Protein AF-A0AAU7ZP24-F1 (afdb_monomer_lite)

Radius of gyration: 26.78 Å; chains: 1; bo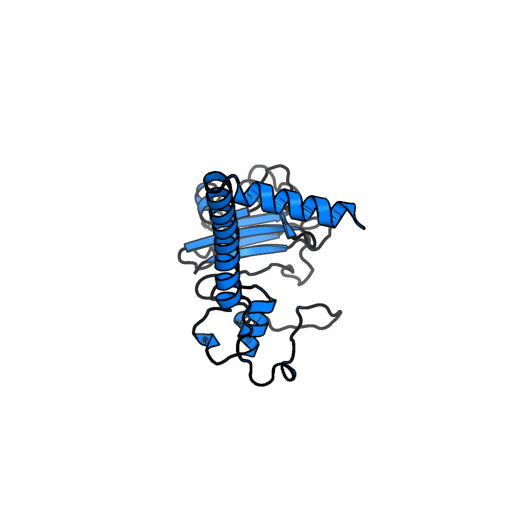unding box: 66×47×82 Å

Structure (mmCIF, N/CA/C/O backbone):
data_AF-A0AAU7ZP24-F1
#
_entry.id   AF-A0AAU7ZP24-F1
#
loop_
_atom_site.group_PDB
_atom_site.id
_atom_site.type_symbol
_atom_site.label_atom_id
_atom_site.label_alt_id
_atom_site.label_comp_id
_atom_site.label_asym_id
_atom_site.label_entity_id
_atom_site.label_seq_id
_atom_site.pdbx_PDB_ins_code
_atom_site.Cartn_x
_atom_site.Cartn_y
_atom_site.Cartn_z
_atom_site.occupancy
_atom_site.B_iso_or_equiv
_atom_site.auth_seq_id
_atom_site.auth_comp_id
_atom_site.auth_asym_id
_atom_site.auth_atom_id
_atom_site.pdbx_PDB_model_num
ATOM 1 N N . MET A 1 1 ? -14.557 17.775 53.726 1.00 56.38 1 MET A N 1
ATOM 2 C CA . MET A 1 1 ? -14.989 16.392 53.394 1.00 56.38 1 MET A CA 1
ATOM 3 C C . MET A 1 1 ? -16.500 16.164 53.561 1.00 56.38 1 MET A C 1
ATOM 5 O O . MET A 1 1 ? -16.997 15.154 53.087 1.00 56.38 1 MET A O 1
ATOM 9 N N . SER A 1 2 ? -17.253 17.083 54.180 1.00 67.62 2 SER A N 1
ATOM 10 C CA . SER A 1 2 ? -18.708 16.974 54.391 1.00 67.62 2 SER A CA 1
ATOM 11 C C . SER A 1 2 ? -19.571 17.352 53.176 1.00 67.62 2 SER A C 1
ATOM 13 O O . SER A 1 2 ? -20.678 16.832 53.057 1.00 67.62 2 SER A O 1
ATOM 15 N N . SER A 1 3 ? -19.072 18.201 52.268 1.00 82.62 3 SER A N 1
ATOM 16 C CA . SER A 1 3 ? -19.796 18.618 51.054 1.00 82.62 3 SER A CA 1
ATOM 17 C C . SER A 1 3 ? -19.997 17.464 50.073 1.00 82.62 3 SER A C 1
ATOM 19 O O . SER A 1 3 ? -21.124 17.167 49.708 1.00 82.62 3 SER A O 1
ATOM 21 N N . LEU A 1 4 ? -18.940 16.705 49.769 1.00 87.75 4 LEU A N 1
ATOM 22 C CA . LEU A 1 4 ? -18.999 15.589 48.818 1.00 87.75 4 LEU A CA 1
ATOM 23 C C . LEU A 1 4 ? -20.042 14.524 49.205 1.00 87.75 4 LEU A C 1
ATOM 25 O O . LEU A 1 4 ? -20.787 14.028 48.365 1.00 87.75 4 LEU A O 1
ATOM 29 N N . ILE A 1 5 ? -20.130 14.189 50.496 1.00 91.69 5 ILE A N 1
ATOM 30 C CA . ILE A 1 5 ? -21.112 13.219 51.009 1.00 91.69 5 ILE A CA 1
ATOM 31 C C . ILE A 1 5 ? -22.538 13.787 50.932 1.00 91.69 5 ILE A C 1
ATOM 33 O O . ILE A 1 5 ? -23.498 13.049 50.693 1.00 91.69 5 ILE A O 1
ATOM 37 N N . GLN A 1 6 ? -22.700 15.097 51.138 1.00 87.62 6 GLN A N 1
ATOM 38 C CA . GLN A 1 6 ? -23.986 15.768 50.967 1.00 87.62 6 GLN A CA 1
ATOM 39 C C . GLN A 1 6 ? -24.414 15.779 49.498 1.00 87.62 6 GLN A C 1
ATOM 41 O O . GLN A 1 6 ? -25.560 15.416 49.232 1.00 87.62 6 GLN A O 1
ATOM 46 N N . ASP A 1 7 ? -23.495 16.079 48.581 1.00 90.81 7 ASP A N 1
ATOM 47 C CA . ASP A 1 7 ? -23.732 16.126 47.137 1.00 90.81 7 ASP A CA 1
ATOM 48 C C . ASP A 1 7 ? -24.120 14.747 46.588 1.00 90.81 7 ASP A C 1
ATOM 50 O O . ASP A 1 7 ? -25.152 14.614 45.930 1.00 90.81 7 ASP A O 1
ATOM 54 N N . ILE A 1 8 ? -23.383 13.689 46.953 1.00 91.75 8 ILE A N 1
ATOM 55 C CA . ILE A 1 8 ? -23.698 12.300 46.566 1.00 91.75 8 ILE A CA 1
ATOM 56 C C . ILE A 1 8 ? -25.096 11.900 47.052 1.00 91.75 8 ILE A C 1
ATOM 58 O O . ILE A 1 8 ? -25.905 11.355 46.301 1.00 91.75 8 ILE A O 1
ATOM 62 N N . ARG A 1 9 ? -25.422 12.199 48.312 1.00 89.69 9 ARG A N 1
ATOM 63 C CA . ARG A 1 9 ? -26.738 11.885 48.884 1.00 89.69 9 ARG A CA 1
ATOM 64 C C . ARG A 1 9 ? -27.861 12.684 48.219 1.00 89.69 9 ARG A C 1
ATOM 66 O O . ARG A 1 9 ? -28.974 12.168 48.090 1.00 89.69 9 ARG A O 1
ATOM 73 N N . HIS A 1 10 ? -27.597 13.927 47.818 1.00 86.81 10 HIS A N 1
ATOM 74 C CA . HIS A 1 10 ? -28.559 14.744 47.082 1.00 86.81 10 HIS A CA 1
ATOM 75 C C . HIS A 1 10 ? -28.803 14.192 45.677 1.00 86.81 10 HIS A C 1
ATOM 77 O O . HIS A 1 10 ? -29.962 14.015 45.300 1.00 86.81 10 HIS A O 1
ATOM 83 N N . ALA A 1 11 ? -27.741 13.823 44.961 1.00 86.94 11 ALA A N 1
ATOM 84 C CA . ALA A 1 11 ? -27.824 13.206 43.642 1.00 86.94 11 ALA A CA 1
ATOM 85 C C . ALA A 1 11 ? -28.622 11.893 43.677 1.00 86.94 11 ALA A C 1
ATOM 87 O O . ALA A 1 11 ? -29.550 11.715 42.892 1.00 86.94 11 ALA A O 1
ATOM 88 N N . ILE A 1 12 ? -28.358 11.012 44.651 1.00 89.00 12 ILE A N 1
ATOM 89 C CA . ILE A 1 12 ? -29.112 9.756 44.817 1.00 89.00 12 ILE A CA 1
ATOM 90 C C . ILE A 1 12 ? -30.603 10.033 45.052 1.00 89.00 12 ILE A C 1
ATOM 92 O O . ILE A 1 12 ? -31.458 9.394 44.441 1.00 89.00 12 ILE A O 1
ATOM 96 N N . ARG A 1 13 ? -30.947 11.012 45.900 1.00 90.06 13 ARG A N 1
ATOM 97 C CA . ARG A 1 13 ? -32.355 11.386 46.118 1.00 90.06 13 ARG A CA 1
ATOM 9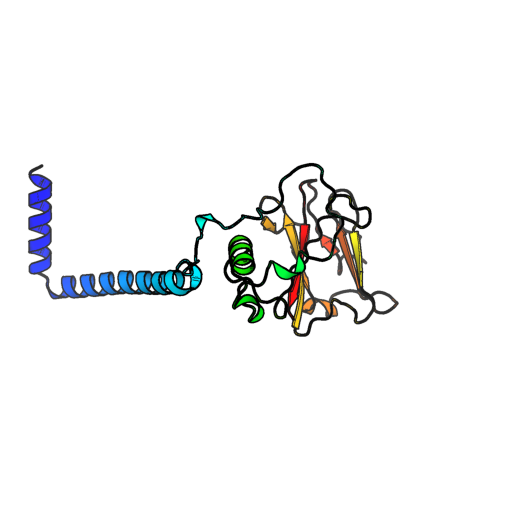8 C C . ARG A 1 13 ? -33.015 11.954 44.869 1.00 90.06 13 ARG A C 1
ATOM 100 O O . ARG A 1 13 ? -34.196 11.698 44.662 1.00 90.06 13 ARG A O 1
ATOM 107 N N . GLN A 1 14 ? -32.292 12.733 44.071 1.00 87.19 14 GLN A N 1
ATOM 108 C CA . GLN A 1 14 ? -32.813 13.257 42.811 1.00 87.19 14 GLN A CA 1
ATOM 109 C C . GLN A 1 14 ? -33.076 12.127 41.813 1.00 87.19 14 GLN A C 1
ATOM 111 O O . GLN A 1 14 ? -34.168 12.077 41.255 1.00 87.19 14 GLN A O 1
ATOM 116 N N . LEU A 1 15 ? -32.156 11.167 41.682 1.00 87.88 15 LEU A N 1
ATOM 117 C CA . LEU A 1 15 ? -32.318 9.998 40.810 1.00 87.88 15 LEU A CA 1
ATOM 118 C C . LEU A 1 15 ? -33.520 9.124 41.203 1.00 87.88 15 LEU A C 1
ATOM 120 O O . LEU A 1 15 ? -34.234 8.633 40.329 1.00 87.88 15 LEU A O 1
ATOM 124 N N . LEU A 1 16 ? -33.778 8.963 42.506 1.00 88.38 16 LEU A N 1
ATOM 125 C CA . LEU A 1 16 ? -34.937 8.219 43.017 1.00 88.38 16 LEU A CA 1
ATOM 126 C C . LEU A 1 16 ? -36.272 8.962 42.829 1.00 88.38 16 LEU A C 1
ATOM 128 O O . LEU A 1 16 ? -37.321 8.323 42.795 1.00 88.38 16 LEU A O 1
ATOM 132 N N . LYS A 1 17 ? -36.258 10.297 42.711 1.00 90.75 17 LYS A N 1
ATOM 133 C CA . LYS A 1 17 ? -37.469 11.109 42.497 1.00 90.75 17 LYS A CA 1
ATOM 134 C C . LYS A 1 17 ? -37.925 11.156 41.037 1.00 90.75 17 LYS A C 1
ATOM 136 O O . LYS A 1 17 ? -39.100 11.415 40.796 1.00 90.75 17 LYS A O 1
ATOM 141 N N . SER A 1 18 ? -37.033 10.915 40.077 1.00 90.38 18 SER A N 1
ATOM 142 C CA . SER A 1 18 ? -37.325 10.945 38.636 1.00 90.38 18 SER A CA 1
ATOM 143 C C . SER A 1 18 ? -37.086 9.578 37.966 1.00 90.38 18 SER A C 1
ATOM 145 O O . SER A 1 18 ? -36.229 9.452 37.088 1.00 90.38 18 SER A O 1
ATOM 147 N N . PRO A 1 19 ? -37.856 8.530 38.326 1.00 86.62 19 PRO A N 1
ATOM 148 C CA . PRO A 1 19 ? -37.572 7.151 37.921 1.00 86.62 19 PRO A CA 1
ATOM 149 C C . PRO A 1 19 ? -37.543 6.944 36.400 1.00 86.62 19 PRO A C 1
ATOM 151 O O . PRO A 1 19 ? -36.697 6.202 35.914 1.00 86.62 19 PRO A O 1
ATOM 154 N N . GLY A 1 20 ? -38.397 7.633 35.632 1.00 91.00 20 GLY A N 1
ATOM 155 C CA . GLY A 1 20 ? -38.415 7.512 34.167 1.00 91.00 20 GLY A CA 1
ATOM 156 C C . GLY A 1 20 ? -37.109 7.970 33.509 1.00 91.00 20 GLY A C 1
ATOM 157 O O . GLY A 1 20 ? -36.515 7.227 32.731 1.00 91.00 20 GLY A O 1
ATOM 158 N N . PHE A 1 21 ? -36.621 9.158 33.881 1.00 89.75 21 PHE A N 1
ATOM 159 C CA . PHE A 1 21 ? -35.352 9.692 33.377 1.00 89.75 21 PHE A CA 1
ATOM 160 C C . PHE A 1 21 ? -34.174 8.805 33.796 1.00 89.75 21 PHE A C 1
ATOM 162 O O . PHE A 1 21 ? -33.358 8.410 32.961 1.00 89.75 21 PHE A O 1
ATOM 169 N N . THR A 1 22 ? -34.128 8.417 35.072 1.00 91.94 22 THR A N 1
ATOM 170 C CA . THR A 1 22 ? -33.063 7.573 35.623 1.00 91.94 22 THR A CA 1
ATOM 171 C C . THR A 1 22 ? -32.984 6.216 34.922 1.00 91.94 22 THR A C 1
ATOM 173 O O . THR A 1 22 ? -31.893 5.795 34.548 1.00 91.94 22 THR A O 1
ATOM 176 N N . ILE A 1 23 ? -34.117 5.551 34.667 1.00 94.31 23 ILE A N 1
ATOM 177 C CA . ILE A 1 23 ? -34.141 4.259 33.961 1.00 94.31 23 ILE A CA 1
ATOM 178 C C . ILE A 1 23 ? -33.598 4.408 32.538 1.00 94.31 23 ILE A C 1
ATOM 180 O O . ILE A 1 23 ? -32.732 3.633 32.133 1.00 94.31 23 ILE A O 1
ATOM 184 N N . THR A 1 24 ? -34.046 5.420 31.789 1.00 95.06 24 THR A N 1
ATOM 185 C CA . THR A 1 24 ? -33.554 5.643 30.419 1.00 95.06 24 THR A CA 1
ATOM 186 C C . THR A 1 24 ? -32.057 5.947 30.375 1.00 95.06 24 THR A C 1
ATOM 188 O O . THR A 1 24 ? -31.351 5.418 29.514 1.00 95.06 24 THR A O 1
ATOM 191 N N . ALA A 1 25 ? -31.551 6.731 31.330 1.00 93.50 25 ALA A N 1
ATOM 192 C CA . ALA A 1 25 ? -30.131 7.043 31.442 1.00 93.50 25 ALA A CA 1
ATOM 193 C C . ALA A 1 25 ? -29.300 5.793 31.774 1.00 93.50 25 ALA A C 1
ATOM 195 O O . ALA A 1 25 ? -28.281 5.548 31.128 1.00 93.50 25 ALA A O 1
ATOM 196 N N . ILE A 1 26 ? -29.758 4.966 32.723 1.00 95.00 26 ILE A N 1
ATOM 197 C CA . ILE A 1 26 ? -29.089 3.712 33.101 1.00 95.00 26 ILE A CA 1
ATOM 198 C C . ILE A 1 26 ? -29.058 2.735 31.927 1.00 95.00 26 ILE A C 1
ATOM 200 O O . ILE A 1 26 ? -28.002 2.179 31.642 1.00 95.00 26 ILE A O 1
ATOM 204 N N . LEU A 1 27 ? -30.178 2.538 31.224 1.00 96.06 27 LEU A N 1
ATOM 205 C CA . LEU A 1 27 ? -30.242 1.622 30.080 1.00 96.06 27 LEU A CA 1
ATOM 206 C C . LEU A 1 27 ? -29.340 2.079 28.933 1.00 96.06 27 LEU A C 1
ATOM 208 O O . LEU A 1 27 ? -28.624 1.264 28.356 1.00 96.06 27 LEU A O 1
ATOM 212 N N . SER A 1 28 ? -29.328 3.380 28.639 1.00 96.19 28 SER A N 1
ATOM 213 C CA . SER A 1 28 ? -28.461 3.948 27.601 1.00 96.19 28 SER A CA 1
ATOM 214 C C . SER A 1 28 ? -26.982 3.764 27.950 1.00 96.19 28 SER A C 1
ATOM 216 O O . SER A 1 28 ? -26.196 3.312 27.116 1.00 96.19 28 SER A O 1
ATOM 218 N N . LEU A 1 29 ? -26.608 4.045 29.204 1.00 95.62 29 LEU A N 1
ATOM 219 C CA . LEU A 1 29 ? -25.244 3.859 29.695 1.00 95.62 29 LEU A CA 1
ATOM 220 C C . LEU A 1 29 ? -24.836 2.379 29.683 1.00 95.62 29 LEU A C 1
ATOM 222 O O . LEU A 1 29 ? -23.758 2.041 29.198 1.00 95.62 29 LEU A O 1
ATOM 226 N N . ALA A 1 30 ? -25.707 1.491 30.165 1.00 96.62 30 ALA A N 1
ATOM 227 C CA . ALA A 1 30 ? -25.468 0.052 30.187 1.00 96.62 30 ALA A CA 1
ATOM 228 C C . ALA A 1 30 ? -25.292 -0.513 28.772 1.00 96.62 30 ALA A C 1
ATOM 230 O O . ALA A 1 30 ? -24.375 -1.297 28.543 1.00 96.62 30 ALA A O 1
ATOM 231 N N . CYS A 1 31 ? -26.112 -0.078 27.811 1.00 96.44 31 CYS A N 1
ATOM 232 C CA . CYS A 1 31 ? -25.993 -0.493 26.415 1.00 96.44 31 CYS A CA 1
ATOM 233 C C . CYS A 1 31 ? -24.667 -0.031 25.791 1.00 96.44 31 CYS A C 1
ATOM 235 O O . CYS A 1 31 ? -24.011 -0.814 25.105 1.00 96.44 31 CYS A O 1
ATOM 237 N N . GLY A 1 32 ? -24.237 1.208 26.058 1.00 95.81 32 GLY A N 1
ATOM 238 C CA . GLY A 1 32 ? -22.952 1.725 25.575 1.00 95.81 32 GLY A CA 1
ATOM 239 C C . GLY A 1 32 ? -21.751 0.954 26.132 1.00 95.81 32 GLY A C 1
ATOM 240 O O . GLY A 1 32 ? -20.836 0.590 25.385 1.00 95.81 32 GLY A O 1
ATOM 241 N N . ILE A 1 33 ? -21.782 0.638 27.431 1.00 96.56 33 ILE A N 1
ATOM 242 C CA . ILE A 1 33 ? -20.751 -0.182 28.079 1.00 96.56 33 ILE A CA 1
ATOM 243 C C . ILE A 1 33 ? -20.766 -1.599 27.493 1.00 96.56 33 ILE A C 1
ATOM 245 O O . ILE A 1 33 ? -19.724 -2.084 27.062 1.00 96.56 33 ILE A O 1
ATOM 249 N N . ALA A 1 34 ? -21.937 -2.236 27.397 1.00 94.88 34 ALA A N 1
ATOM 250 C CA . ALA A 1 34 ? -22.077 -3.596 26.882 1.00 94.88 34 ALA A CA 1
ATOM 251 C C . ALA A 1 34 ? -21.603 -3.733 25.427 1.00 94.88 34 ALA A C 1
ATOM 253 O O . ALA A 1 34 ? -20.912 -4.699 25.109 1.00 94.88 34 ALA A O 1
ATOM 254 N N . ALA A 1 35 ? -21.912 -2.768 24.555 1.00 93.44 35 ALA A N 1
ATOM 255 C CA . ALA A 1 35 ? -21.469 -2.799 23.162 1.00 93.44 35 ALA A CA 1
ATOM 256 C C . ALA A 1 35 ? -19.938 -2.709 23.055 1.00 93.44 35 ALA A C 1
ATOM 258 O O . ALA A 1 35 ? -19.312 -3.499 22.348 1.00 93.44 35 ALA A O 1
ATOM 259 N N . THR A 1 36 ? -19.329 -1.795 23.815 1.00 88.50 36 THR A N 1
ATOM 260 C CA . THR A 1 36 ? -17.869 -1.630 23.840 1.00 88.50 36 THR A CA 1
ATOM 261 C C . THR A 1 36 ? -17.186 -2.869 24.423 1.00 88.50 36 THR A C 1
ATOM 263 O O . THR A 1 36 ? -16.219 -3.372 23.850 1.00 88.50 36 THR A O 1
ATOM 266 N N . SER A 1 37 ? -17.715 -3.410 25.525 1.00 92.12 37 SER A N 1
ATOM 267 C CA . SER A 1 37 ? -17.212 -4.639 26.141 1.00 92.12 37 SER A CA 1
ATOM 268 C C . SER A 1 37 ? -17.336 -5.848 25.215 1.00 92.12 37 SER A C 1
ATOM 270 O O . SER A 1 37 ? -16.397 -6.630 25.149 1.00 92.12 37 SER A O 1
ATOM 272 N N . ALA A 1 38 ? -18.430 -5.992 24.461 1.00 90.31 38 ALA A N 1
ATOM 273 C CA . ALA A 1 38 ? -18.624 -7.113 23.541 1.00 90.31 38 ALA A CA 1
ATOM 274 C C . ALA A 1 38 ? -17.595 -7.114 22.402 1.00 90.31 38 ALA A C 1
ATOM 276 O O . ALA A 1 38 ? -16.977 -8.146 22.137 1.00 90.31 38 ALA A O 1
ATOM 277 N N . VAL A 1 39 ? -17.353 -5.957 21.774 1.00 84.31 39 VAL A N 1
ATOM 278 C CA . VAL A 1 39 ? -16.320 -5.817 20.733 1.00 84.31 39 VAL A CA 1
ATOM 279 C C . VAL A 1 39 ? -14.949 -6.184 21.299 1.00 84.31 39 VAL A C 1
ATOM 281 O O . VAL A 1 39 ? -14.244 -7.012 20.721 1.00 84.31 39 VAL A O 1
ATOM 284 N N . PHE A 1 40 ? -14.594 -5.642 22.468 1.00 78.38 40 PHE A N 1
ATOM 285 C CA . PHE A 1 40 ? -13.328 -5.970 23.120 1.00 78.38 40 PHE A CA 1
ATOM 286 C C . PHE A 1 40 ? -13.237 -7.431 23.564 1.00 78.38 40 PHE A C 1
ATOM 288 O O . PHE A 1 40 ? -12.151 -7.991 23.494 1.00 78.38 40 PHE A O 1
ATOM 295 N N . SER A 1 41 ? -14.328 -8.082 23.974 1.00 81.19 41 SER A N 1
ATOM 296 C CA . SER A 1 41 ? -14.330 -9.510 24.316 1.00 81.19 41 SER A CA 1
ATOM 297 C C . SER A 1 41 ? -14.089 -10.399 23.100 1.00 81.19 41 SER A C 1
ATOM 299 O O . SER A 1 41 ? -13.371 -11.388 23.218 1.00 81.19 41 SER A O 1
ATOM 301 N N . VAL A 1 42 ? -14.631 -10.048 21.930 1.00 78.06 42 VAL A N 1
ATOM 302 C CA . VAL A 1 42 ? -14.364 -10.775 20.678 1.00 78.06 42 VAL A CA 1
ATOM 303 C C . VAL A 1 42 ? -12.914 -10.587 20.254 1.00 78.06 42 VAL A C 1
ATOM 305 O O . VAL A 1 42 ? -12.222 -11.571 20.001 1.00 78.06 42 VAL A O 1
ATOM 308 N N . VAL A 1 43 ? -12.423 -9.345 20.244 1.00 73.56 43 VAL A N 1
ATOM 309 C CA . VAL A 1 43 ? -11.009 -9.060 19.963 1.00 73.56 43 VAL A CA 1
ATOM 310 C C . VAL A 1 43 ? -10.125 -9.792 20.967 1.00 73.56 43 VAL A C 1
ATOM 312 O O . VAL A 1 43 ? -9.174 -10.460 20.582 1.00 73.56 43 VAL A O 1
ATOM 315 N N . TRP A 1 44 ? -10.464 -9.759 22.252 1.00 66.31 44 TRP A N 1
ATOM 316 C CA . TRP A 1 44 ? -9.702 -10.465 23.267 1.00 66.31 44 TRP A CA 1
ATOM 317 C C . TRP A 1 44 ? -9.703 -11.976 23.028 1.00 66.31 44 TRP A C 1
ATOM 319 O O . TRP A 1 44 ? -8.640 -12.575 22.995 1.00 66.31 44 TRP A O 1
ATOM 329 N N . GLY A 1 45 ? -10.858 -12.596 22.787 1.00 66.00 45 GLY A N 1
ATOM 330 C CA . GLY A 1 45 ? -10.970 -14.043 22.580 1.00 66.00 45 GLY A CA 1
ATOM 331 C C . GLY A 1 45 ? -10.313 -14.554 21.295 1.00 66.00 45 GLY A C 1
ATOM 332 O O . GLY A 1 45 ? -9.751 -15.647 21.296 1.00 66.00 45 GLY A O 1
ATOM 333 N N . VAL A 1 46 ? -10.367 -13.775 20.212 1.00 64.19 46 VAL A N 1
ATOM 334 C CA . VAL A 1 46 ? -9.853 -14.168 18.889 1.00 64.19 46 VAL A CA 1
ATOM 335 C C . VAL A 1 46 ? -8.387 -13.776 18.705 1.00 64.19 46 VAL A C 1
ATOM 337 O O . VAL A 1 46 ? -7.617 -14.543 18.129 1.00 64.19 46 VAL A O 1
ATOM 340 N N . VAL A 1 47 ? -8.003 -12.590 19.179 1.00 58.62 47 VAL A N 1
ATOM 341 C CA . VAL A 1 47 ? -6.699 -11.972 18.899 1.00 58.62 47 VAL A CA 1
ATOM 342 C C . VAL A 1 47 ? -5.746 -12.054 20.089 1.00 58.62 47 VAL A C 1
ATOM 344 O O . VAL A 1 47 ? -4.585 -12.406 19.899 1.00 58.62 47 VAL A O 1
ATOM 347 N N . MET A 1 48 ? -6.202 -11.705 21.297 1.00 57.22 48 MET A N 1
ATOM 348 C CA . MET A 1 48 ? -5.301 -11.479 22.441 1.00 57.22 48 MET A CA 1
ATOM 349 C C . MET A 1 48 ? -5.202 -12.641 23.420 1.00 57.22 48 MET A C 1
ATOM 351 O O . MET A 1 48 ? -4.232 -12.683 24.170 1.00 57.22 48 MET A O 1
ATOM 355 N N . ASN A 1 49 ? -6.175 -13.554 23.456 1.00 54.50 49 ASN A N 1
ATOM 356 C CA . ASN A 1 49 ? -6.168 -14.678 24.376 1.00 54.50 49 ASN A CA 1
ATOM 357 C C . ASN A 1 49 ? -4.929 -15.514 24.051 1.00 54.50 49 ASN A C 1
ATOM 359 O O . ASN A 1 49 ? -4.884 -16.126 22.975 1.00 54.50 49 ASN A O 1
ATOM 363 N N . PRO A 1 50 ? -3.897 -15.498 24.915 1.00 50.56 50 PRO A N 1
ATOM 364 C CA . PRO A 1 50 ? -2.667 -16.193 24.616 1.00 50.56 50 PRO A CA 1
ATOM 365 C C . PRO A 1 50 ? -3.035 -17.665 24.498 1.00 50.56 50 PRO A C 1
ATOM 367 O O . PRO A 1 50 ? -3.546 -18.268 25.443 1.00 50.56 50 PRO A O 1
ATOM 370 N N . TYR A 1 51 ? -2.842 -18.222 23.301 1.00 48.91 51 TYR 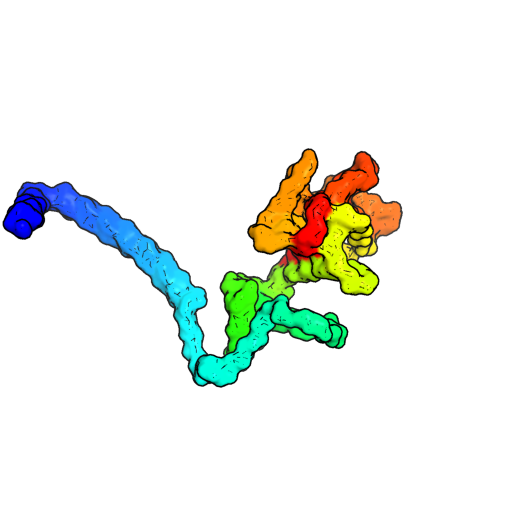A N 1
ATOM 371 C CA . TYR A 1 51 ? -3.031 -19.649 23.078 1.00 48.91 51 TYR A CA 1
ATOM 372 C C . TYR A 1 51 ? -2.300 -20.409 24.195 1.00 48.91 51 TYR A C 1
ATOM 374 O O . TYR A 1 51 ? -1.224 -19.967 24.602 1.00 48.91 51 TYR A O 1
ATOM 382 N N . PRO A 1 52 ? -2.859 -21.515 24.718 1.00 51.06 52 PRO A N 1
ATOM 383 C CA . PRO A 1 52 ? -2.253 -22.272 25.805 1.00 51.06 52 PRO A CA 1
ATOM 384 C C . PRO A 1 52 ? -0.952 -22.905 25.309 1.00 51.06 52 PRO A C 1
ATOM 386 O O . PRO A 1 52 ? -0.913 -24.032 24.818 1.00 51.06 52 PRO A O 1
ATOM 389 N N . TYR A 1 53 ? 0.123 -22.133 25.377 1.00 51.91 53 TYR A N 1
ATOM 390 C CA . TYR A 1 53 ? 1.447 -22.571 25.014 1.00 51.91 53 TYR A CA 1
ATOM 391 C C . TYR A 1 53 ? 1.979 -23.450 26.141 1.00 51.91 53 TYR A C 1
ATOM 393 O O . TYR A 1 53 ? 2.088 -23.012 27.286 1.00 51.91 53 TYR A O 1
ATOM 401 N N . ALA A 1 54 ? 2.342 -24.690 25.829 1.00 45.62 54 ALA A N 1
ATOM 402 C CA . ALA A 1 54 ? 3.129 -25.496 26.748 1.00 45.62 54 ALA A CA 1
ATOM 403 C C . ALA A 1 54 ? 4.544 -24.886 26.828 1.00 45.62 54 ALA A C 1
ATOM 405 O O . ALA A 1 54 ? 5.284 -24.942 25.850 1.00 45.62 54 ALA A O 1
ATOM 406 N N . ALA A 1 55 ? 4.896 -24.288 27.972 1.00 48.59 55 ALA A N 1
ATOM 407 C CA . ALA A 1 55 ? 6.201 -23.670 28.268 1.00 48.59 55 ALA A CA 1
ATOM 408 C C . ALA A 1 55 ? 6.574 -22.413 27.430 1.00 48.59 55 ALA A C 1
ATOM 410 O O . ALA A 1 55 ? 7.523 -22.449 26.637 1.00 48.59 55 ALA A O 1
ATOM 411 N N . PRO A 1 56 ? 5.868 -21.272 27.600 1.00 46.75 56 PRO A N 1
ATOM 412 C CA . PRO A 1 56 ? 6.198 -20.004 26.928 1.00 46.75 56 PRO A CA 1
ATOM 413 C C . PRO A 1 56 ? 7.592 -19.462 27.291 1.00 46.75 56 PRO A C 1
ATOM 415 O O . PRO A 1 56 ? 8.225 -18.785 26.486 1.00 46.75 56 PRO A O 1
ATOM 418 N N . ASP A 1 57 ? 8.102 -19.817 28.468 1.00 51.31 57 ASP A N 1
ATOM 419 C CA . ASP A 1 57 ? 9.434 -19.502 28.992 1.00 51.31 57 ASP A CA 1
ATOM 420 C C . ASP A 1 57 ? 10.586 -20.157 28.208 1.00 51.31 57 ASP A C 1
ATOM 422 O O . ASP A 1 57 ? 11.731 -19.723 28.313 1.00 51.31 57 ASP A O 1
ATOM 426 N N . ARG A 1 58 ? 10.296 -21.176 27.389 1.00 44.16 58 ARG A N 1
ATOM 427 C CA . ARG A 1 58 ? 11.288 -21.891 26.568 1.00 44.16 58 ARG A CA 1
ATOM 428 C C . ARG A 1 58 ? 11.264 -21.489 25.092 1.00 44.16 58 ARG A C 1
ATOM 430 O O . ARG A 1 58 ? 11.984 -22.079 24.286 1.00 44.16 58 ARG A O 1
ATOM 437 N N . MET A 1 59 ? 10.441 -20.509 24.713 1.00 43.75 59 MET A N 1
ATOM 438 C CA . MET A 1 59 ? 10.345 -20.050 23.327 1.00 43.75 59 MET A CA 1
ATOM 439 C C . MET A 1 59 ? 11.495 -19.112 22.968 1.00 43.75 59 MET A C 1
ATOM 441 O O . MET A 1 59 ? 11.618 -18.008 23.494 1.00 43.75 59 MET A O 1
ATOM 445 N N . VAL A 1 60 ? 12.317 -19.539 22.010 1.00 39.59 60 VAL A N 1
ATOM 446 C CA . VAL A 1 60 ? 13.365 -18.702 21.425 1.00 39.59 60 VAL A CA 1
ATOM 447 C C . VAL A 1 60 ? 12.717 -17.682 20.488 1.00 39.59 60 VAL A C 1
ATOM 449 O O . VAL A 1 60 ? 12.169 -18.038 19.445 1.00 39.59 60 VAL A O 1
ATOM 452 N N . HIS A 1 61 ? 12.784 -16.405 20.865 1.00 37.69 61 HIS A N 1
ATOM 453 C CA . HIS A 1 61 ? 12.404 -15.290 20.003 1.00 37.69 61 HIS A CA 1
ATOM 454 C C . HIS A 1 61 ? 13.432 -15.127 18.876 1.00 37.69 61 HIS A C 1
ATOM 456 O O . HIS A 1 61 ? 14.560 -14.695 19.113 1.00 37.69 61 HIS A O 1
ATOM 462 N N . PHE A 1 62 ? 13.031 -15.396 17.634 1.00 37.84 62 PHE A N 1
ATOM 463 C CA . PHE A 1 62 ? 13.716 -14.832 16.472 1.00 37.84 62 PHE A CA 1
ATOM 464 C C . PHE A 1 62 ? 13.212 -13.400 16.287 1.00 37.84 62 PHE A C 1
ATOM 466 O O . PHE A 1 62 ? 12.205 -13.160 15.626 1.00 37.84 62 PHE A O 1
ATOM 473 N N . GLY A 1 63 ? 13.876 -12.449 16.944 1.00 34.19 63 GLY A N 1
ATOM 474 C CA . GLY A 1 63 ? 13.572 -11.031 16.777 1.00 34.19 63 GLY A CA 1
ATOM 475 C C . GLY A 1 63 ? 13.801 -10.575 15.328 1.00 34.19 63 GLY A C 1
ATOM 476 O O . GLY A 1 63 ? 14.724 -11.066 14.667 1.00 34.19 63 GLY A O 1
ATOM 477 N N . PRO A 1 64 ? 12.998 -9.630 14.811 1.00 38.84 64 PRO A N 1
ATOM 478 C CA . PRO A 1 64 ? 13.229 -9.061 13.497 1.00 38.84 64 PRO A CA 1
ATOM 479 C C . PRO A 1 64 ? 14.517 -8.228 13.518 1.00 38.84 64 PRO A C 1
ATOM 481 O O . PRO A 1 64 ? 14.624 -7.204 14.185 1.00 38.84 64 PRO A O 1
ATOM 484 N N . TRP A 1 65 ? 15.506 -8.727 12.784 1.00 44.62 65 TRP A N 1
ATOM 485 C CA . TRP A 1 65 ? 16.538 -7.998 12.051 1.00 44.62 65 TRP A CA 1
ATOM 486 C C . TRP A 1 65 ? 16.875 -6.579 12.512 1.00 44.62 65 TRP A C 1
ATOM 488 O O . TRP A 1 65 ? 16.579 -5.592 11.842 1.00 44.62 65 TRP A O 1
ATOM 498 N N . ARG A 1 66 ? 17.667 -6.503 13.577 1.00 43.66 66 ARG A N 1
ATOM 499 C CA . ARG A 1 66 ? 18.727 -5.504 13.704 1.00 43.66 66 ARG A CA 1
ATOM 500 C C . ARG A 1 66 ? 19.932 -6.160 14.357 1.00 43.66 66 ARG A C 1
ATOM 502 O O . ARG A 1 66 ? 19.973 -6.237 15.570 1.00 43.66 66 ARG A O 1
ATOM 509 N N . HIS A 1 67 ? 20.907 -6.591 13.558 1.00 33.81 67 HIS A N 1
ATO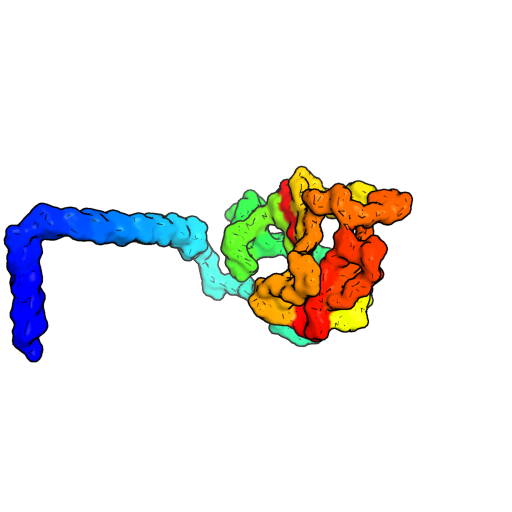M 510 C CA . HIS A 1 67 ? 22.315 -6.535 13.947 1.00 33.81 67 HIS A CA 1
ATOM 511 C C . HIS A 1 67 ? 23.217 -6.450 12.711 1.00 33.81 67 HIS A C 1
ATOM 513 O O . HIS A 1 67 ? 23.048 -7.138 11.708 1.00 33.81 67 HIS A O 1
ATOM 519 N N . HIS A 1 68 ? 24.146 -5.511 12.825 1.00 34.78 68 HIS A N 1
ATOM 520 C CA . HIS A 1 68 ? 25.234 -5.157 11.933 1.00 34.78 68 HIS A CA 1
ATOM 521 C C . HIS A 1 68 ? 26.011 -6.398 11.443 1.00 34.78 68 HIS A C 1
ATOM 523 O O . HIS A 1 68 ? 26.418 -7.232 12.246 1.00 34.78 68 HIS A O 1
ATOM 529 N N . GLY A 1 69 ? 26.260 -6.489 10.133 1.00 37.38 69 GLY A N 1
ATOM 530 C CA . GLY A 1 69 ? 27.445 -7.182 9.620 1.00 37.38 69 GLY A CA 1
ATOM 531 C C . GLY A 1 69 ? 27.456 -8.714 9.559 1.00 37.38 69 GLY A C 1
ATOM 532 O O . GLY A 1 69 ? 28.544 -9.273 9.657 1.00 37.38 69 GLY A O 1
ATOM 533 N N . GLN A 1 70 ? 26.336 -9.413 9.325 1.00 32.69 70 GLN A N 1
ATOM 534 C CA . GLN A 1 70 ? 26.411 -10.820 8.893 1.00 32.69 70 GLN A CA 1
ATOM 535 C C . GLN A 1 70 ? 25.554 -11.142 7.665 1.00 32.69 70 GLN A C 1
ATOM 537 O O . GLN A 1 70 ? 24.345 -10.929 7.600 1.00 32.69 70 GLN A O 1
ATOM 542 N N . ARG A 1 71 ? 26.265 -11.665 6.665 1.00 34.00 71 ARG A N 1
ATOM 543 C CA . ARG A 1 71 ? 25.827 -12.158 5.364 1.00 34.00 71 ARG A CA 1
ATOM 544 C C . ARG A 1 71 ? 24.853 -13.328 5.548 1.00 34.00 71 ARG A C 1
ATOM 546 O O . ARG A 1 71 ? 25.278 -14.468 5.676 1.00 34.00 71 ARG A O 1
ATOM 553 N N . LEU A 1 72 ? 23.550 -13.063 5.493 1.00 33.34 72 LEU A N 1
ATOM 554 C CA . LEU A 1 72 ? 22.535 -14.106 5.317 1.00 33.34 72 LEU A CA 1
ATOM 555 C C . LEU A 1 72 ? 22.205 -14.242 3.827 1.00 33.34 72 LEU A C 1
ATOM 557 O O . LEU A 1 72 ? 21.167 -13.829 3.324 1.00 33.34 72 LEU A O 1
ATOM 561 N N . GLN A 1 73 ? 23.162 -14.836 3.112 1.00 33.50 73 GLN A N 1
ATOM 562 C CA . GLN A 1 73 ? 22.938 -15.474 1.820 1.00 33.50 73 GLN A CA 1
ATOM 563 C C . GLN A 1 73 ? 22.108 -16.738 2.057 1.00 33.50 73 GLN A C 1
ATOM 565 O O . GLN A 1 73 ? 22.669 -17.803 2.288 1.00 33.50 73 GLN A O 1
ATOM 570 N N . ARG A 1 74 ? 20.778 -16.622 2.046 1.00 30.73 74 ARG A N 1
ATOM 571 C CA . ARG A 1 74 ? 19.849 -17.726 1.742 1.00 30.73 74 ARG A CA 1
ATOM 572 C C . ARG A 1 74 ? 18.445 -17.150 1.553 1.00 30.73 74 ARG A C 1
ATOM 574 O O . ARG A 1 74 ? 17.625 -17.145 2.463 1.00 30.73 74 ARG A O 1
ATOM 581 N N . PHE A 1 75 ? 18.175 -16.711 0.323 1.00 34.00 75 PHE A N 1
ATOM 582 C CA . PHE A 1 75 ? 16.865 -16.320 -0.228 1.00 34.00 75 PHE A CA 1
ATOM 583 C C . PHE A 1 75 ? 15.852 -17.500 -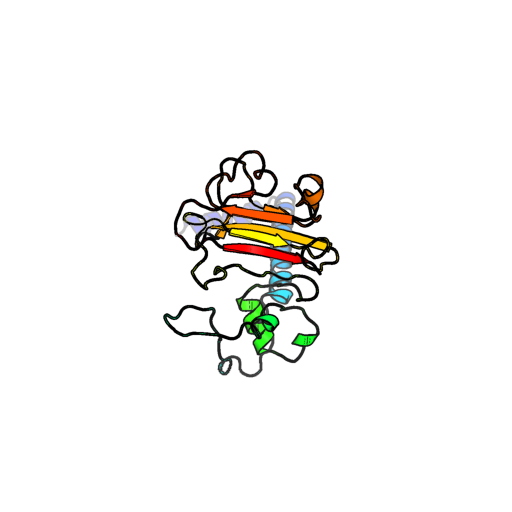0.295 1.00 34.00 75 PHE A C 1
ATOM 585 O O . PHE A 1 75 ? 15.132 -17.697 -1.273 1.00 34.00 75 PHE A O 1
ATOM 592 N N . GLY A 1 76 ? 15.805 -18.346 0.737 1.00 32.50 76 GLY A N 1
ATOM 593 C CA . GLY A 1 76 ? 15.021 -19.585 0.766 1.00 32.50 76 GLY A CA 1
ATOM 594 C C . GLY A 1 76 ? 13.885 -19.579 1.784 1.00 32.50 76 GLY A C 1
ATOM 595 O O . GLY A 1 76 ? 12.753 -19.902 1.427 1.00 32.50 76 GLY A O 1
ATOM 596 N N . ASP A 1 77 ? 14.163 -19.163 3.023 1.00 34.50 77 ASP A N 1
ATOM 597 C CA . ASP A 1 77 ? 13.388 -19.632 4.185 1.00 34.50 77 ASP A CA 1
ATOM 598 C C . ASP A 1 77 ? 12.587 -18.569 4.948 1.00 34.50 77 ASP A C 1
ATOM 600 O O . ASP A 1 77 ? 11.812 -18.913 5.838 1.00 34.50 77 ASP A O 1
ATOM 604 N N . HIS A 1 78 ? 12.631 -17.293 4.549 1.00 40.31 78 HIS A N 1
ATOM 605 C CA . HIS A 1 78 ? 11.679 -16.279 5.060 1.00 40.31 78 HIS A CA 1
ATOM 606 C C . HIS A 1 78 ? 10.246 -16.553 4.616 1.00 40.31 78 HIS A C 1
ATOM 608 O O . HIS A 1 78 ? 9.294 -15.992 5.152 1.00 40.31 78 HIS A O 1
ATOM 614 N N . ARG A 1 79 ? 10.104 -17.459 3.644 1.00 41.34 79 ARG A N 1
ATOM 615 C CA . ARG A 1 79 ? 8.839 -17.920 3.124 1.00 41.34 79 ARG A CA 1
ATOM 616 C C . ARG A 1 79 ? 7.879 -18.234 4.291 1.00 41.34 79 ARG A C 1
ATOM 618 O O . ARG A 1 79 ? 6.817 -17.631 4.386 1.00 41.34 79 ARG A O 1
ATOM 625 N N . ARG A 1 80 ? 8.229 -19.066 5.262 1.00 38.25 80 ARG A N 1
ATOM 626 C CA . ARG A 1 80 ? 7.241 -19.636 6.204 1.00 38.25 80 ARG A CA 1
ATOM 627 C C . ARG A 1 80 ? 6.700 -18.707 7.309 1.00 38.25 80 ARG A C 1
ATOM 629 O O . ARG A 1 80 ? 5.804 -19.137 8.024 1.00 38.25 80 ARG A O 1
ATOM 636 N N . ALA A 1 81 ? 7.198 -17.479 7.461 1.00 39.94 81 ALA A N 1
ATOM 637 C CA . ALA A 1 81 ? 7.024 -16.718 8.706 1.00 39.94 81 ALA A CA 1
ATOM 638 C C . ALA A 1 81 ? 5.783 -15.803 8.797 1.00 39.94 81 ALA A C 1
ATOM 640 O O . ALA A 1 81 ? 5.501 -15.310 9.883 1.00 39.94 81 ALA A O 1
ATOM 641 N N . MET A 1 82 ? 5.047 -15.561 7.705 1.00 42.22 82 MET A N 1
ATOM 642 C CA . MET A 1 82 ? 3.951 -14.570 7.705 1.00 42.22 82 MET A CA 1
ATOM 643 C C . MET A 1 82 ? 2.534 -15.141 7.848 1.00 42.22 82 MET A C 1
ATOM 645 O O . MET A 1 82 ? 1.616 -14.381 8.107 1.00 42.22 82 MET A O 1
ATOM 649 N N . ALA A 1 83 ? 2.322 -16.453 7.724 1.00 42.69 83 ALA A N 1
ATOM 650 C CA . ALA A 1 83 ? 0.967 -17.006 7.759 1.00 42.69 83 ALA A CA 1
ATOM 651 C C . ALA A 1 83 ? 0.539 -17.356 9.194 1.00 42.69 83 ALA A C 1
ATOM 653 O O . ALA A 1 83 ? 0.900 -18.416 9.709 1.00 42.69 83 ALA A O 1
ATOM 654 N N . THR A 1 84 ? -0.257 -16.496 9.834 1.00 43.19 84 THR A N 1
ATOM 655 C CA . THR A 1 84 ? -0.848 -16.787 11.161 1.00 43.19 84 THR A CA 1
ATOM 656 C C . THR A 1 84 ? -2.064 -17.719 11.090 1.00 43.19 84 THR A C 1
ATOM 658 O O . THR A 1 84 ? -2.413 -18.360 12.087 1.00 43.19 84 THR A O 1
ATOM 661 N N . THR A 1 85 ? -2.669 -17.840 9.903 1.00 40.84 85 THR A N 1
ATOM 662 C CA . THR A 1 85 ? -3.968 -18.491 9.649 1.00 40.84 85 THR A CA 1
ATOM 663 C C . THR A 1 85 ? -3.912 -19.730 8.749 1.00 40.84 85 THR A C 1
ATOM 665 O O . THR A 1 85 ? -4.924 -20.413 8.605 1.00 40.84 85 THR A O 1
ATOM 668 N N . ALA A 1 86 ? -2.756 -20.098 8.181 1.00 41.81 86 ALA A N 1
ATOM 669 C CA . ALA A 1 86 ? -2.679 -21.270 7.301 1.00 41.81 86 ALA A CA 1
ATOM 670 C C . ALA A 1 86 ? -2.948 -22.595 8.063 1.00 41.81 86 ALA A C 1
ATOM 672 O O . ALA A 1 86 ? -2.390 -22.792 9.153 1.00 41.81 86 ALA A O 1
ATOM 673 N N . PRO A 1 87 ? -3.689 -23.564 7.478 1.00 40.72 87 PRO A N 1
ATOM 674 C CA . PRO A 1 87 ? -3.919 -24.901 8.052 1.00 40.72 87 PRO A CA 1
ATOM 675 C C . PRO A 1 87 ? -2.627 -25.659 8.401 1.00 40.72 87 PRO A C 1
ATOM 677 O O . PRO A 1 87 ? -2.612 -26.493 9.307 1.00 40.72 87 PRO A O 1
ATOM 680 N N . ALA A 1 88 ? -1.522 -25.314 7.729 1.00 42.06 88 ALA A N 1
ATOM 681 C CA . ALA A 1 88 ? -0.176 -25.832 7.971 1.00 42.06 88 ALA A CA 1
ATOM 682 C C . ALA A 1 88 ? 0.412 -25.461 9.351 1.00 42.06 88 ALA A C 1
ATOM 684 O O . ALA A 1 88 ? 1.463 -25.974 9.730 1.00 42.06 88 ALA A O 1
ATOM 685 N N . SER A 1 89 ? -0.244 -24.583 10.117 1.00 44.84 89 SER A N 1
ATOM 686 C CA . SER A 1 89 ? 0.229 -24.111 11.424 1.00 44.84 89 SER A CA 1
ATOM 687 C C . SER A 1 89 ? -0.352 -24.862 12.628 1.00 44.84 89 SER A C 1
ATOM 689 O O . SER A 1 89 ? 0.054 -24.575 13.755 1.00 44.84 89 SER A O 1
ATOM 691 N N . ARG A 1 90 ? -1.250 -25.847 12.424 1.00 46.81 90 ARG A N 1
ATOM 692 C CA . ARG A 1 90 ? -1.952 -26.554 13.522 1.00 46.81 90 ARG A CA 1
ATOM 693 C C . ARG A 1 90 ? -1.020 -27.119 14.605 1.00 46.81 90 ARG A C 1
ATOM 695 O O . ARG A 1 90 ? -1.426 -27.141 15.759 1.00 46.81 90 ARG A O 1
ATOM 702 N N . ASN A 1 91 ? 0.221 -27.479 14.255 1.00 47.62 91 ASN A N 1
ATOM 703 C CA . ASN A 1 91 ? 1.210 -28.043 15.187 1.00 47.62 91 ASN A CA 1
ATOM 704 C C . ASN A 1 91 ? 2.522 -27.230 15.292 1.00 47.62 91 ASN A C 1
ATOM 706 O O . ASN A 1 91 ? 3.483 -27.695 15.900 1.00 47.62 91 ASN A O 1
ATOM 710 N N . HIS A 1 92 ? 2.616 -26.046 14.672 1.00 53.44 92 HIS A N 1
ATOM 711 C CA . HIS A 1 92 ? 3.865 -25.271 14.570 1.00 53.44 92 HIS A CA 1
ATOM 712 C C . HIS A 1 92 ? 3.772 -23.977 15.390 1.00 53.44 92 HIS A C 1
ATOM 714 O O . HIS A 1 92 ? 3.618 -22.877 14.859 1.00 53.44 92 HIS A O 1
ATOM 720 N N . PHE A 1 93 ? 3.871 -24.119 16.711 1.00 53.91 93 PHE A N 1
ATOM 721 C CA . PHE A 1 93 ? 3.649 -23.034 17.674 1.00 53.91 93 PHE A CA 1
ATOM 722 C C . PHE A 1 93 ? 4.622 -21.853 17.521 1.00 53.91 93 PHE A C 1
ATOM 724 O O . PHE A 1 93 ? 4.193 -20.704 17.604 1.00 53.91 93 PHE A O 1
ATOM 731 N N . LEU A 1 94 ? 5.897 -22.113 17.202 1.00 52.12 94 LEU A N 1
ATOM 732 C CA . LEU A 1 94 ? 6.890 -21.058 16.948 1.00 52.12 94 LEU A CA 1
ATOM 733 C C . LEU A 1 94 ? 6.554 -20.225 15.702 1.00 52.12 94 LEU A C 1
ATOM 735 O O . LEU A 1 94 ? 6.689 -19.008 15.727 1.00 52.12 94 LEU A O 1
ATOM 739 N N . ALA A 1 95 ? 6.052 -20.856 14.636 1.00 51.62 95 ALA A N 1
ATOM 740 C CA . ALA A 1 95 ? 5.672 -20.143 13.417 1.00 51.62 95 ALA A CA 1
ATOM 741 C C . ALA A 1 95 ? 4.471 -19.211 13.647 1.00 51.62 95 ALA A C 1
ATOM 743 O O . ALA A 1 95 ? 4.435 -18.114 13.096 1.00 51.62 95 ALA A O 1
ATOM 744 N N . ARG A 1 96 ? 3.520 -19.611 14.506 1.00 54.38 96 ARG A N 1
ATOM 745 C CA . ARG A 1 96 ? 2.385 -18.759 14.896 1.00 54.38 96 ARG A CA 1
ATOM 746 C C . ARG A 1 96 ? 2.830 -17.587 15.766 1.00 54.38 96 ARG A C 1
ATOM 748 O O . ARG A 1 96 ? 2.421 -16.468 15.493 1.00 54.38 96 ARG A O 1
ATOM 755 N N . ALA A 1 97 ? 3.697 -17.820 16.755 1.00 54.88 97 ALA A N 1
ATOM 756 C CA . ALA A 1 97 ? 4.237 -16.754 17.601 1.00 54.88 97 ALA A CA 1
ATOM 757 C C . ALA A 1 97 ? 4.998 -15.698 16.778 1.00 54.88 97 ALA A C 1
ATOM 759 O O . ALA A 1 97 ? 4.744 -14.504 16.922 1.00 54.88 97 ALA A O 1
ATOM 760 N N . THR A 1 98 ? 5.861 -16.132 15.851 1.00 51.72 98 THR A N 1
ATOM 761 C CA . THR A 1 98 ? 6.565 -15.227 14.930 1.00 51.72 98 THR A CA 1
ATOM 762 C C . THR A 1 98 ? 5.606 -14.514 13.978 1.00 51.72 98 THR A C 1
ATOM 764 O O . THR A 1 98 ? 5.750 -13.313 13.777 1.00 51.72 98 THR A O 1
ATOM 767 N N . GLY A 1 99 ? 4.600 -15.207 13.436 1.00 52.91 99 GLY A N 1
ATOM 768 C CA . GLY A 1 99 ? 3.586 -14.597 12.574 1.00 52.91 99 GLY A CA 1
ATOM 769 C C . GLY A 1 99 ? 2.791 -13.500 13.288 1.00 52.91 99 GLY A C 1
ATOM 770 O O . GLY A 1 99 ? 2.683 -12.401 12.761 1.00 52.91 99 GLY A O 1
ATOM 771 N N . THR A 1 100 ? 2.313 -13.745 14.513 1.00 53.84 100 THR A N 1
ATOM 772 C CA . THR A 1 100 ? 1.566 -12.751 15.306 1.00 53.84 100 THR A CA 1
ATOM 773 C C . THR A 1 100 ? 2.442 -11.558 15.693 1.00 53.84 100 THR A C 1
ATOM 775 O O . THR A 1 100 ? 1.962 -10.428 15.708 1.00 53.84 100 THR A O 1
ATOM 778 N N . GLN A 1 101 ? 3.732 -11.790 15.965 1.00 47.12 101 GLN A N 1
ATOM 779 C CA . GLN A 1 101 ? 4.703 -10.723 16.220 1.00 47.12 101 GLN A CA 1
ATOM 780 C C . GLN A 1 101 ? 4.998 -9.886 14.961 1.00 47.12 101 GLN A C 1
ATOM 782 O O . GLN A 1 101 ? 5.277 -8.695 15.071 1.00 47.12 101 GLN A O 1
ATOM 787 N N . MET A 1 102 ? 4.939 -10.497 13.775 1.00 49.09 102 MET A N 1
ATOM 788 C CA . MET A 1 102 ? 5.137 -9.832 12.481 1.00 49.09 102 MET A CA 1
ATOM 789 C C . MET A 1 102 ? 3.865 -9.127 11.979 1.00 49.09 102 MET A C 1
ATOM 791 O O . MET A 1 102 ? 3.967 -8.129 11.272 1.00 49.09 102 MET A O 1
ATOM 795 N N . GLY A 1 103 ? 2.679 -9.617 12.349 1.00 51.00 103 GLY A N 1
ATOM 796 C CA . GLY A 1 103 ? 1.386 -9.028 12.010 1.00 51.00 103 GLY A CA 1
ATOM 797 C C . GLY A 1 103 ? 0.216 -9.867 12.527 1.00 51.00 103 GLY A C 1
ATOM 798 O O . GLY A 1 103 ? 0.004 -11.005 12.108 1.00 51.00 103 GLY A O 1
ATOM 799 N N . ILE A 1 104 ? -0.582 -9.294 13.430 1.00 44.88 104 ILE A N 1
ATOM 800 C CA . ILE A 1 104 ? -1.843 -9.896 13.876 1.00 44.88 104 ILE A CA 1
ATOM 801 C C . ILE A 1 104 ? -2.790 -10.014 12.673 1.00 44.88 104 ILE A C 1
ATOM 803 O O . ILE A 1 104 ? -3.067 -9.018 12.012 1.00 44.88 104 ILE A O 1
ATOM 807 N N . GLY A 1 105 ? -3.312 -11.218 12.418 1.00 52.00 105 GLY A N 1
ATOM 808 C CA . GLY A 1 105 ? -4.262 -11.459 11.327 1.00 52.00 105 GLY A CA 1
ATOM 809 C C . GLY A 1 105 ? -3.622 -11.532 9.941 1.00 52.00 105 GLY A C 1
ATOM 810 O O . GLY A 1 105 ? -4.327 -11.399 8.950 1.00 52.00 105 GLY A O 1
ATOM 811 N N . ALA A 1 106 ? -2.303 -11.735 9.854 1.00 51.12 106 ALA A N 1
ATOM 812 C CA . ALA A 1 106 ? -1.624 -11.884 8.575 1.00 51.12 106 ALA A CA 1
ATOM 813 C C . ALA A 1 106 ? -2.172 -13.088 7.788 1.00 51.12 106 ALA A C 1
ATOM 815 O O . ALA A 1 106 ? -2.191 -14.215 8.309 1.00 51.12 106 ALA A O 1
ATOM 816 N N . ASN A 1 107 ? -2.596 -12.810 6.550 1.00 53.00 107 ASN A N 1
ATOM 817 C CA . ASN A 1 107 ? -3.183 -13.755 5.602 1.00 53.00 107 ASN A CA 1
ATOM 818 C C . ASN A 1 107 ? -2.269 -14.956 5.33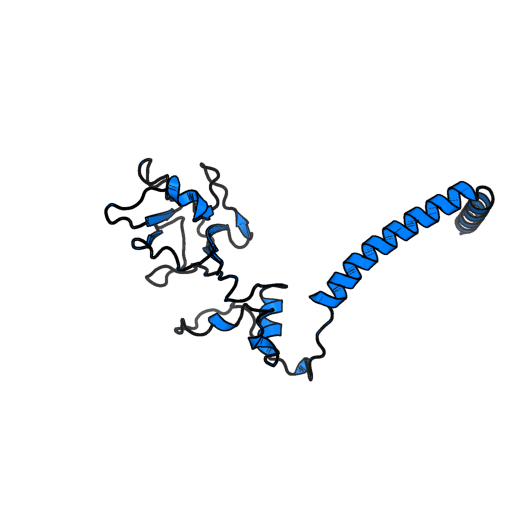5 1.00 53.00 107 ASN A C 1
ATOM 820 O O . ASN A 1 107 ? -1.049 -14.928 5.552 1.00 53.00 107 ASN A O 1
ATOM 824 N N . SER A 1 108 ? -2.865 -16.046 4.855 1.00 57.19 108 SER A N 1
ATOM 825 C CA . SER A 1 108 ? -2.073 -17.191 4.415 1.00 57.19 108 SER A CA 1
ATOM 826 C C . SER A 1 108 ? -1.268 -16.841 3.156 1.00 57.19 108 SER A C 1
ATOM 828 O O . SER A 1 108 ? -1.600 -15.925 2.415 1.00 57.19 108 SER A O 1
ATOM 830 N N . ARG A 1 109 ? -0.196 -17.586 2.882 1.00 56.50 109 ARG A N 1
ATOM 831 C CA . ARG A 1 109 ? 0.633 -17.373 1.677 1.00 56.50 109 ARG A CA 1
ATOM 832 C C . ARG A 1 109 ? -0.122 -17.627 0.377 1.00 56.50 109 ARG A C 1
ATOM 834 O O . ARG A 1 109 ? 0.256 -17.066 -0.642 1.00 56.50 109 ARG A O 1
ATOM 841 N N . ASP A 1 110 ? -1.120 -18.503 0.443 1.00 59.34 110 ASP A N 1
ATOM 842 C CA . ASP A 1 110 ? -1.988 -18.843 -0.683 1.00 59.34 110 ASP A CA 1
ATOM 843 C C . ASP A 1 110 ? -3.020 -17.733 -0.940 1.00 59.34 110 ASP A C 1
ATOM 845 O O . ASP A 1 110 ? -3.685 -17.746 -1.964 1.00 59.34 110 ASP A O 1
ATOM 849 N N . GLU A 1 111 ? -3.135 -16.772 -0.019 1.00 59.59 111 GLU A N 1
ATOM 850 C CA . GLU A 1 111 ? -4.071 -15.650 -0.064 1.00 59.59 111 GLU A CA 1
ATOM 851 C C . GLU A 1 111 ? -3.335 -14.326 -0.310 1.00 59.59 111 GLU A C 1
ATOM 853 O O . GLU A 1 111 ? -3.799 -13.492 -1.082 1.00 59.59 111 GLU A O 1
ATOM 858 N N . THR A 1 112 ? -2.156 -14.108 0.294 1.00 59.66 112 THR A N 1
ATOM 859 C CA . THR A 1 112 ? -1.391 -12.868 0.103 1.00 59.66 112 THR A CA 1
ATOM 860 C C . THR A 1 112 ? 0.121 -13.021 0.304 1.00 59.66 112 THR A C 1
ATOM 862 O O . THR A 1 112 ? 0.602 -13.658 1.245 1.00 59.66 112 THR A O 1
ATOM 865 N N . LEU A 1 113 ? 0.897 -12.352 -0.551 1.00 65.56 113 LEU A N 1
ATOM 866 C CA . LEU A 1 113 ? 2.349 -12.219 -0.484 1.00 65.56 113 LEU A CA 1
ATOM 867 C C . LEU A 1 113 ? 2.757 -10.739 -0.445 1.00 65.56 113 LEU A C 1
ATOM 869 O O . LEU A 1 113 ? 2.264 -9.930 -1.226 1.00 65.56 113 LEU A O 1
ATOM 873 N N . TYR A 1 114 ? 3.714 -10.420 0.435 1.00 67.44 114 TYR A N 1
ATOM 874 C CA . TYR A 1 114 ? 4.244 -9.068 0.665 1.00 67.44 114 TYR A CA 1
ATOM 875 C C . TYR A 1 114 ? 5.772 -8.974 0.453 1.00 67.44 114 TYR A C 1
ATOM 877 O O . TYR A 1 114 ? 6.510 -8.714 1.411 1.00 67.44 114 TYR A O 1
ATOM 885 N N . PRO A 1 115 ? 6.318 -9.261 -0.744 1.00 67.19 115 PRO A N 1
ATOM 886 C CA . PRO A 1 115 ? 7.731 -9.017 -1.014 1.00 67.19 115 PRO A CA 1
ATOM 887 C C . PRO A 1 115 ? 8.105 -7.539 -0.823 1.00 67.19 115 PRO A C 1
ATOM 889 O O . PRO A 1 115 ? 7.464 -6.632 -1.351 1.00 67.19 115 PRO A O 1
ATOM 892 N N . ILE A 1 116 ? 9.181 -7.309 -0.073 1.00 67.25 116 ILE A N 1
ATOM 893 C CA . ILE A 1 116 ? 9.778 -5.990 0.138 1.00 67.25 116 ILE A CA 1
ATOM 894 C C . ILE A 1 116 ? 11.054 -5.925 -0.691 1.00 67.25 116 ILE A C 1
ATOM 896 O O . ILE A 1 116 ? 11.914 -6.796 -0.545 1.00 67.25 116 ILE A O 1
ATOM 900 N N . LEU A 1 117 ? 11.195 -4.892 -1.519 1.00 66.81 117 LEU A N 1
ATOM 901 C CA . LEU A 1 117 ? 12.471 -4.593 -2.162 1.00 66.81 117 LEU A CA 1
ATOM 902 C C . LEU A 1 117 ? 13.286 -3.717 -1.202 1.00 66.81 117 LEU A C 1
ATOM 904 O O . LEU A 1 117 ? 12.990 -2.541 -1.015 1.00 66.81 117 LEU A O 1
ATOM 908 N N . ASP A 1 118 ? 14.263 -4.308 -0.520 1.00 67.56 118 ASP A N 1
ATOM 909 C CA . ASP A 1 118 ? 15.161 -3.589 0.389 1.00 67.56 118 ASP A CA 1
ATOM 910 C C . ASP A 1 118 ? 16.544 -3.331 -0.210 1.00 67.56 118 ASP A C 1
ATOM 912 O O . ASP A 1 118 ? 17.297 -2.503 0.312 1.00 67.56 118 ASP A O 1
ATOM 916 N N . LYS A 1 119 ? 16.872 -4.048 -1.286 1.00 70.75 119 LYS A N 1
ATOM 917 C CA . LYS A 1 119 ? 18.142 -3.977 -1.993 1.00 70.75 119 LYS A CA 1
ATOM 918 C C . LYS A 1 119 ? 17.951 -4.056 -3.498 1.00 70.75 119 LYS A C 1
ATOM 920 O O . LYS A 1 119 ? 16.981 -4.644 -3.975 1.00 70.75 119 LYS A O 1
ATOM 925 N N . ASP A 1 120 ? 18.906 -3.495 -4.220 1.00 69.94 120 ASP A N 1
ATOM 926 C CA . ASP A 1 120 ? 19.007 -3.605 -5.669 1.00 69.94 120 ASP A CA 1
ATOM 927 C C . ASP A 1 120 ? 19.679 -4.918 -6.119 1.00 69.94 120 ASP A C 1
ATOM 929 O O . ASP A 1 120 ? 20.010 -5.793 -5.310 1.00 69.94 120 ASP A O 1
ATOM 933 N N . ALA A 1 121 ? 19.860 -5.067 -7.435 1.00 70.12 121 ALA A N 1
ATOM 934 C CA . ALA A 1 121 ? 20.476 -6.248 -8.040 1.00 70.12 121 ALA A CA 1
ATOM 935 C C . ALA A 1 121 ? 21.948 -6.451 -7.627 1.00 70.12 121 ALA A C 1
ATOM 937 O O . ALA A 1 121 ? 22.419 -7.590 -7.603 1.00 70.12 121 ALA A O 1
ATOM 938 N N . ASP A 1 122 ? 22.643 -5.375 -7.250 1.00 73.94 122 ASP A N 1
ATOM 939 C CA . ASP A 1 122 ? 24.030 -5.385 -6.778 1.00 73.94 122 ASP A CA 1
ATOM 940 C C . ASP A 1 122 ? 24.124 -5.595 -5.252 1.00 73.94 122 ASP A C 1
ATOM 942 O O . ASP A 1 122 ? 25.213 -5.707 -4.676 1.00 73.94 122 ASP A O 1
ATOM 946 N N . GLY A 1 123 ? 22.976 -5.696 -4.575 1.00 70.19 123 GLY A N 1
ATOM 947 C CA . GLY A 1 123 ? 22.858 -5.904 -3.138 1.00 70.19 123 GLY A CA 1
ATOM 948 C C . GLY A 1 123 ? 23.039 -4.636 -2.302 1.00 70.19 123 GLY A C 1
ATOM 949 O O . GLY A 1 123 ? 23.158 -4.750 -1.073 1.00 70.19 123 GLY A O 1
ATOM 950 N N . GLN A 1 124 ? 23.060 -3.455 -2.926 1.00 73.38 124 GLN A N 1
ATOM 951 C CA . GLN A 1 124 ? 23.059 -2.173 -2.225 1.00 73.38 124 GLN A CA 1
ATOM 952 C C . GLN A 1 124 ? 21.665 -1.870 -1.683 1.00 73.38 124 GLN A C 1
ATOM 954 O O . GLN A 1 124 ? 20.680 -2.326 -2.260 1.00 73.38 124 GLN A O 1
ATOM 959 N N . PRO A 1 125 ? 21.549 -1.131 -0.566 1.00 74.44 125 PRO A N 1
ATOM 960 C CA . PRO A 1 125 ? 20.256 -0.665 -0.086 1.00 74.44 125 PRO A CA 1
ATOM 961 C C . PRO A 1 125 ? 19.503 0.091 -1.181 1.00 74.44 125 PRO A C 1
ATOM 963 O O . PRO A 1 125 ? 20.093 0.932 -1.858 1.00 74.44 125 PRO A O 1
ATOM 966 N N . PHE A 1 126 ? 18.210 -0.192 -1.312 1.00 74.25 126 PHE A N 1
ATOM 967 C CA . PHE A 1 126 ? 17.333 0.594 -2.170 1.00 74.25 126 PHE A CA 1
ATOM 968 C C . PHE A 1 126 ? 17.364 2.067 -1.725 1.00 74.25 126 PHE A C 1
ATOM 970 O O . PHE A 1 126 ? 17.249 2.356 -0.533 1.00 74.25 126 PHE A O 1
ATOM 977 N N . ASP A 1 127 ? 17.581 2.964 -2.685 1.00 78.94 127 ASP A N 1
ATOM 978 C CA . ASP A 1 127 ? 17.606 4.417 -2.489 1.00 78.94 127 ASP A CA 1
ATOM 979 C C . ASP A 1 127 ? 17.090 5.101 -3.762 1.00 78.94 127 ASP A C 1
ATOM 981 O O . ASP A 1 127 ? 17.842 5.324 -4.723 1.00 78.94 127 ASP A O 1
ATOM 985 N N . GLY A 1 128 ? 15.790 5.409 -3.783 1.00 78.56 128 GLY A N 1
ATOM 986 C CA . GLY A 1 128 ? 15.117 6.065 -4.907 1.00 78.56 128 GLY A CA 1
ATOM 987 C C . GLY A 1 128 ? 15.572 7.503 -5.170 1.00 78.56 128 GLY A C 1
ATOM 988 O O . GLY A 1 128 ? 15.250 8.057 -6.225 1.00 78.56 128 GLY A O 1
ATOM 989 N N . SER A 1 129 ? 16.328 8.109 -4.247 1.00 80.62 129 SER A N 1
ATOM 990 C CA . SER A 1 129 ? 16.856 9.471 -4.385 1.00 80.62 129 SER A CA 1
ATOM 991 C C . SER A 1 129 ? 18.126 9.549 -5.236 1.00 80.62 129 SER A C 1
ATOM 993 O O . SER A 1 129 ? 18.445 10.620 -5.753 1.00 80.62 129 SER A O 1
ATOM 995 N N . LYS A 1 130 ? 18.848 8.432 -5.395 1.00 76.62 130 LYS A N 1
ATOM 996 C CA . LYS A 1 130 ? 20.138 8.383 -6.107 1.00 76.62 130 LYS A CA 1
ATOM 997 C C . LYS A 1 130 ? 20.102 7.627 -7.423 1.00 76.62 130 LYS A C 1
ATOM 999 O O . LYS A 1 130 ? 20.985 7.834 -8.255 1.00 76.62 130 LYS A O 1
ATOM 1004 N N . SER A 1 131 ? 19.162 6.704 -7.591 1.00 77.38 131 SER A N 1
ATOM 1005 C CA . SER A 1 131 ? 19.197 5.757 -8.702 1.00 77.38 131 SER A CA 1
ATOM 1006 C C . SER A 1 131 ? 17.815 5.463 -9.261 1.00 77.38 131 SER A C 1
ATOM 1008 O O . SER A 1 131 ? 16.792 5.632 -8.599 1.00 77.38 131 SER A O 1
ATOM 1010 N N . GLU A 1 132 ? 17.819 5.039 -10.520 1.00 81.94 132 GLU A N 1
ATOM 1011 C CA . GLU A 1 132 ? 16.636 4.619 -11.254 1.00 81.94 132 GLU A CA 1
ATOM 1012 C C . GLU A 1 132 ? 16.488 3.103 -11.155 1.00 81.94 132 GLU A C 1
ATOM 1014 O O . GLU A 1 132 ? 17.419 2.366 -11.483 1.00 81.94 132 GLU A O 1
ATOM 1019 N N . TYR A 1 133 ? 15.312 2.627 -10.744 1.00 81.81 133 TYR A N 1
ATOM 1020 C CA . TYR A 1 133 ? 15.033 1.196 -10.629 1.00 81.81 133 TYR A CA 1
ATOM 1021 C C . TYR A 1 133 ? 13.942 0.788 -11.625 1.00 81.81 133 TYR A C 1
ATOM 1023 O O . TYR A 1 133 ? 12.750 0.835 -11.296 1.00 81.81 133 TYR A O 1
ATOM 1031 N N . PRO A 1 134 ? 14.316 0.413 -12.864 1.00 83.06 134 PRO A N 1
ATOM 1032 C CA . PRO A 1 134 ? 13.388 -0.177 -13.813 1.00 83.06 134 PRO A CA 1
ATOM 1033 C C . PRO A 1 134 ? 13.075 -1.623 -13.407 1.00 83.06 134 PRO A C 1
ATOM 1035 O O . PRO A 1 134 ? 13.935 -2.501 -13.439 1.00 83.06 134 PRO A O 1
ATOM 1038 N N . LEU A 1 135 ? 11.821 -1.881 -13.052 1.00 79.94 135 LEU A N 1
ATOM 1039 C CA . LEU A 1 135 ? 11.302 -3.215 -12.785 1.00 79.94 135 LEU A CA 1
ATOM 1040 C C . LEU A 1 135 ? 10.577 -3.723 -14.031 1.00 79.94 135 LEU A C 1
ATOM 1042 O O . LEU A 1 135 ? 9.436 -3.341 -14.292 1.00 79.94 135 LEU A O 1
ATOM 1046 N N . HIS A 1 136 ? 11.252 -4.571 -14.801 1.00 80.69 136 HIS A N 1
ATOM 1047 C CA . HIS A 1 136 ? 10.692 -5.172 -16.007 1.00 80.69 136 HIS A CA 1
ATOM 1048 C C . HIS A 1 136 ? 10.017 -6.514 -15.706 1.00 80.69 136 HIS A C 1
ATOM 1050 O O . HIS A 1 136 ? 10.561 -7.362 -15.000 1.00 80.69 136 HIS A O 1
ATOM 1056 N N . SER A 1 137 ? 8.835 -6.712 -16.281 1.00 75.38 137 SER A N 1
ATOM 1057 C CA . SER A 1 137 ? 8.114 -7.981 -16.311 1.00 75.38 137 SER A CA 1
ATOM 1058 C C . SER A 1 137 ? 7.788 -8.351 -17.751 1.00 75.38 137 SER A C 1
ATOM 1060 O O . SER A 1 137 ? 7.198 -7.554 -18.483 1.00 75.38 137 SER A O 1
ATOM 1062 N N . ALA A 1 138 ? 8.120 -9.580 -18.139 1.00 74.06 138 ALA A N 1
ATOM 1063 C CA . ALA A 1 138 ? 7.774 -10.098 -19.454 1.00 74.06 138 ALA A CA 1
ATOM 1064 C C . ALA A 1 138 ? 6.250 -10.216 -19.627 1.00 74.06 138 ALA A C 1
ATOM 1066 O O . ALA A 1 138 ? 5.490 -10.328 -18.657 1.00 74.06 138 ALA A O 1
ATOM 1067 N N . LYS A 1 139 ? 5.797 -10.236 -20.884 1.00 74.25 139 LYS A N 1
ATOM 1068 C CA . LYS A 1 139 ? 4.381 -10.372 -21.239 1.00 74.25 139 LYS A CA 1
ATOM 1069 C C . LYS A 1 139 ? 3.733 -11.559 -20.518 1.00 74.25 139 LYS A C 1
ATOM 1071 O O . LYS A 1 139 ? 4.165 -12.699 -20.670 1.00 74.25 139 LYS A O 1
ATOM 1076 N N . GLY A 1 140 ? 2.667 -11.291 -19.765 1.00 63.81 140 GLY A N 1
ATOM 1077 C CA . GLY A 1 140 ? 1.906 -12.325 -19.053 1.00 63.81 140 GLY A CA 1
ATOM 1078 C C . GLY A 1 140 ? 2.610 -12.906 -17.822 1.00 63.81 140 GLY A C 1
ATOM 1079 O O . GLY A 1 140 ? 2.091 -13.843 -17.227 1.00 63.81 140 GLY A O 1
ATOM 1080 N N . GLN A 1 141 ? 3.758 -12.351 -17.420 1.00 65.81 141 GLN A N 1
ATOM 1081 C CA . GLN A 1 141 ? 4.490 -12.731 -16.206 1.00 65.81 141 GLN A CA 1
ATOM 1082 C C . GLN A 1 141 ? 4.401 -11.658 -15.114 1.00 65.81 141 GLN A C 1
ATOM 1084 O O . GLN A 1 141 ? 5.266 -11.577 -14.244 1.00 65.81 141 GLN A O 1
ATOM 1089 N N . PHE A 1 142 ? 3.358 -10.825 -15.149 1.00 63.44 142 PHE A N 1
ATOM 1090 C CA . PHE A 1 142 ? 3.077 -9.834 -14.111 1.00 63.44 142 PHE A CA 1
ATOM 1091 C C . PHE A 1 142 ? 2.650 -10.561 -12.832 1.00 63.44 142 PHE A C 1
ATOM 1093 O O . PHE A 1 142 ? 1.458 -10.665 -12.608 1.00 63.44 142 PHE A O 1
ATOM 1100 N N . LEU A 1 143 ? 3.608 -11.116 -12.073 1.00 62.59 143 LEU A N 1
ATOM 1101 C CA . LEU A 1 143 ? 3.442 -11.898 -10.833 1.00 62.59 143 LEU A CA 1
ATOM 1102 C C . LEU A 1 143 ? 2.245 -12.866 -10.883 1.00 62.59 143 LEU A C 1
ATOM 1104 O O . LEU A 1 143 ? 1.123 -12.413 -10.730 1.00 62.59 143 LEU A O 1
ATOM 1108 N N . PRO A 1 144 ? 2.420 -14.187 -11.053 1.00 59.94 144 PRO A N 1
ATOM 1109 C CA . PRO A 1 144 ? 1.290 -15.104 -11.227 1.00 59.94 144 PRO A CA 1
ATOM 1110 C C . PRO A 1 144 ? 0.337 -15.065 -10.016 1.00 59.94 144 PRO A C 1
ATOM 1112 O O . PRO A 1 144 ? 0.613 -15.681 -8.989 1.00 59.94 144 PRO A O 1
ATOM 1115 N N . VAL A 1 145 ? -0.764 -14.322 -10.150 1.00 70.50 145 VAL A N 1
ATOM 1116 C CA . VAL A 1 145 ? -1.806 -14.087 -9.142 1.00 70.50 145 VAL A CA 1
ATOM 1117 C C . VAL A 1 145 ? -3.174 -14.306 -9.774 1.00 70.50 145 VAL A C 1
ATOM 1119 O O . VAL A 1 145 ? -3.359 -13.951 -10.941 1.00 70.50 145 VAL A O 1
ATOM 1122 N N . ASN A 1 146 ? -4.138 -14.863 -9.035 1.00 70.12 146 ASN A N 1
ATOM 1123 C CA . ASN A 1 146 ? -5.490 -15.060 -9.572 1.00 70.12 146 ASN A CA 1
ATOM 1124 C C . ASN A 1 146 ? -6.399 -13.841 -9.357 1.00 70.12 146 ASN A C 1
ATOM 1126 O O . ASN A 1 146 ? -7.431 -13.739 -10.019 1.00 70.12 146 ASN A O 1
ATOM 1130 N N . ALA A 1 147 ? -6.023 -12.921 -8.460 1.00 79.69 147 ALA A N 1
ATOM 1131 C CA . ALA A 1 147 ? -6.806 -11.733 -8.130 1.00 79.69 147 ALA A CA 1
ATOM 1132 C C . ALA A 1 147 ? -6.148 -10.442 -8.640 1.00 79.69 147 ALA A C 1
ATOM 1134 O O . ALA A 1 147 ? -6.474 -9.954 -9.725 1.00 79.69 147 ALA A O 1
ATOM 1135 N N . PHE A 1 148 ? -5.235 -9.861 -7.859 1.00 84.12 148 PHE A N 1
ATOM 1136 C CA . PHE A 1 148 ? -4.567 -8.613 -8.208 1.00 84.12 148 PHE A CA 1
ATOM 1137 C C . PHE A 1 148 ? -3.192 -8.495 -7.538 1.00 84.12 148 PHE A C 1
ATOM 1139 O O . PHE A 1 148 ? -2.903 -9.097 -6.506 1.00 84.12 148 PHE A O 1
ATOM 1146 N N . TRP A 1 149 ? -2.338 -7.667 -8.128 1.00 84.19 149 TRP A N 1
ATOM 1147 C CA . TRP A 1 149 ? -1.095 -7.178 -7.532 1.00 84.19 149 TRP A CA 1
ATOM 1148 C C . TRP A 1 149 ? -1.110 -5.653 -7.413 1.00 84.19 149 TRP A C 1
ATOM 1150 O O . TRP A 1 149 ? -1.758 -4.974 -8.216 1.00 84.19 149 TRP A O 1
ATOM 1160 N N . SER A 1 150 ? -0.373 -5.121 -6.437 1.00 86.69 150 SER A N 1
ATOM 1161 C CA . SER A 1 150 ? -0.151 -3.698 -6.178 1.00 86.69 150 SER A CA 1
ATOM 1162 C C . SER A 1 150 ? 1.270 -3.459 -5.671 1.00 86.69 150 SER A C 1
ATOM 1164 O O . SER A 1 150 ? 1.724 -4.112 -4.743 1.00 86.69 150 SER A O 1
ATOM 1166 N N . LEU A 1 151 ? 1.969 -2.488 -6.239 1.00 87.19 151 LEU A N 1
ATOM 1167 C CA . LEU A 1 151 ? 3.256 -1.988 -5.773 1.00 87.19 151 LEU A CA 1
ATOM 1168 C C . LEU A 1 151 ? 3.028 -0.639 -5.094 1.00 87.19 151 LEU A C 1
ATOM 1170 O O . LEU A 1 151 ? 2.577 0.294 -5.752 1.00 87.19 151 LEU A O 1
ATOM 1174 N N . THR A 1 152 ? 3.337 -0.523 -3.804 1.00 88.12 152 THR A N 1
ATOM 1175 C CA . THR A 1 152 ? 3.104 0.689 -3.001 1.00 88.12 152 THR A CA 1
ATOM 1176 C C . THR A 1 152 ? 4.414 1.213 -2.431 1.00 88.12 152 THR A C 1
ATOM 1178 O O . THR A 1 152 ? 5.241 0.435 -1.957 1.00 88.12 152 THR A O 1
ATOM 1181 N N . MET A 1 153 ? 4.606 2.531 -2.468 1.00 87.31 153 MET A N 1
ATOM 1182 C CA . MET A 1 153 ? 5.819 3.171 -1.963 1.00 87.31 153 MET A CA 1
ATOM 1183 C C . MET A 1 153 ? 5.624 3.725 -0.548 1.00 87.31 153 MET A C 1
ATOM 1185 O O . MET A 1 153 ? 4.723 4.537 -0.313 1.00 87.31 153 MET A O 1
ATOM 1189 N N . TYR A 1 154 ? 6.516 3.333 0.363 1.00 82.12 154 TYR A N 1
ATOM 1190 C CA . TYR A 1 154 ? 6.528 3.784 1.752 1.00 82.12 154 TYR A CA 1
ATOM 1191 C C . TYR A 1 154 ? 7.837 4.480 2.116 1.00 82.12 154 TYR A C 1
ATOM 1193 O O . TYR A 1 154 ? 8.926 4.034 1.748 1.00 82.12 154 TYR A O 1
ATOM 1201 N N . ASP A 1 155 ? 7.709 5.542 2.906 1.00 76.38 155 ASP A N 1
ATOM 1202 C CA . ASP A 1 155 ? 8.816 6.170 3.617 1.00 76.38 155 ASP A CA 1
ATOM 1203 C C . ASP A 1 155 ? 9.071 5.429 4.936 1.00 76.38 155 ASP A C 1
ATOM 1205 O O . ASP A 1 155 ? 8.141 5.143 5.695 1.00 76.38 155 ASP A O 1
ATOM 1209 N N . LEU A 1 156 ? 10.332 5.123 5.240 1.00 69.94 156 LEU A N 1
ATOM 1210 C CA . LEU A 1 156 ? 10.725 4.522 6.514 1.00 69.94 156 LEU A CA 1
ATOM 1211 C C . LEU A 1 156 ? 11.681 5.450 7.267 1.00 69.94 156 LEU A C 1
ATOM 1213 O O . LEU A 1 156 ? 12.603 6.005 6.676 1.00 69.94 156 LEU A O 1
ATOM 1217 N N . PRO A 1 157 ? 11.521 5.578 8.598 1.00 67.06 157 PRO A N 1
ATOM 1218 C CA . PRO A 1 157 ? 10.740 4.703 9.481 1.00 67.06 157 PRO A CA 1
ATOM 1219 C C . PRO A 1 157 ? 9.277 5.125 9.683 1.00 67.06 157 PRO A C 1
ATOM 1221 O O . PRO A 1 157 ? 8.583 4.476 10.461 1.00 67.06 157 PRO A O 1
ATOM 1224 N N . SER A 1 158 ? 8.817 6.200 9.038 1.00 69.88 158 SER A N 1
ATOM 1225 C CA . SER A 1 158 ? 7.488 6.777 9.281 1.00 69.88 158 SER A CA 1
ATOM 1226 C C . SER A 1 158 ? 6.333 5.837 8.909 1.00 69.88 158 SER A C 1
ATOM 1228 O O . SER A 1 158 ? 5.249 5.967 9.472 1.00 69.88 158 SER A O 1
ATOM 1230 N N . GLN A 1 159 ? 6.570 4.875 8.006 1.00 71.62 159 GLN A N 1
ATOM 1231 C CA . GLN A 1 159 ? 5.571 3.964 7.430 1.00 71.62 159 GLN A CA 1
ATOM 1232 C C . GLN A 1 159 ? 4.423 4.702 6.726 1.00 71.62 159 GLN A C 1
ATOM 1234 O O . GLN A 1 159 ? 3.323 4.171 6.571 1.00 71.62 159 GLN A O 1
ATOM 1239 N N . LEU A 1 160 ? 4.672 5.936 6.289 1.00 79.38 160 LEU A N 1
ATOM 1240 C CA . LEU A 1 160 ? 3.698 6.752 5.579 1.00 79.38 160 LEU A CA 1
ATOM 1241 C C . LEU A 1 160 ? 3.899 6.654 4.068 1.00 79.38 160 LEU A C 1
ATOM 1243 O O . LEU A 1 160 ? 4.974 6.311 3.574 1.00 79.38 160 LEU A O 1
ATOM 1247 N N . LEU A 1 161 ? 2.842 6.989 3.329 1.00 85.00 161 LEU A N 1
ATOM 1248 C CA . LEU A 1 161 ? 2.914 7.124 1.880 1.00 85.00 161 LEU A CA 1
ATOM 1249 C C . LEU A 1 161 ? 3.793 8.318 1.498 1.00 85.00 161 LEU A C 1
ATOM 1251 O O . LEU A 1 161 ? 3.743 9.386 2.115 1.00 85.00 161 LEU A O 1
ATOM 1255 N N . VAL A 1 162 ? 4.565 8.150 0.430 1.00 83.81 162 VAL A N 1
ATOM 1256 C CA . VAL A 1 162 ? 5.516 9.163 -0.030 1.00 83.81 162 VAL A CA 1
ATOM 1257 C C . VAL A 1 162 ? 4.799 10.281 -0.774 1.00 83.81 162 VAL A C 1
ATOM 1259 O O . VAL A 1 162 ? 4.333 10.096 -1.900 1.00 83.81 162 VAL A O 1
ATOM 1262 N N . LYS A 1 163 ? 4.749 11.474 -0.174 1.00 87.50 163 LYS A N 1
ATOM 1263 C CA . LYS A 1 163 ? 4.248 12.681 -0.846 1.00 87.50 163 LYS A CA 1
ATOM 1264 C C . LYS A 1 163 ? 5.041 12.938 -2.131 1.00 87.50 163 LYS A C 1
ATOM 1266 O O . LYS A 1 163 ? 6.266 13.006 -2.104 1.00 87.50 163 LYS A O 1
ATOM 1271 N N . ASN A 1 164 ? 4.338 13.139 -3.242 1.00 90.19 164 ASN A N 1
ATOM 1272 C CA . ASN A 1 164 ? 4.947 13.361 -4.553 1.00 90.19 164 ASN A CA 1
ATOM 1273 C C . ASN A 1 164 ? 4.116 14.312 -5.424 1.00 90.19 164 ASN A C 1
ATOM 1275 O O . ASN A 1 164 ? 2.957 14.599 -5.130 1.00 90.19 164 ASN A O 1
ATOM 1279 N N . SER A 1 165 ? 4.722 14.809 -6.502 1.00 89.56 165 SER A N 1
ATOM 1280 C CA . SER A 1 165 ? 4.156 15.849 -7.374 1.00 89.56 165 SER A CA 1
ATOM 1281 C C . SER A 1 165 ? 2.919 15.421 -8.167 1.00 89.56 165 SER A C 1
ATOM 1283 O O . SER A 1 165 ? 2.170 16.284 -8.615 1.00 89.56 165 SER A O 1
ATOM 1285 N N . ILE A 1 166 ? 2.690 14.115 -8.336 1.00 92.69 166 ILE A N 1
ATOM 1286 C CA . ILE A 1 166 ? 1.584 13.565 -9.134 1.00 92.69 166 ILE A CA 1
ATOM 1287 C C . ILE A 1 166 ? 0.533 12.837 -8.282 1.00 92.69 166 ILE A C 1
ATOM 1289 O O . ILE A 1 166 ? -0.365 12.208 -8.836 1.00 92.69 166 ILE A O 1
ATOM 1293 N N . ASN A 1 167 ? 0.635 12.915 -6.947 1.00 93.44 167 ASN A N 1
ATOM 1294 C CA . ASN A 1 167 ? -0.233 12.223 -5.984 1.00 93.44 167 ASN A CA 1
ATOM 1295 C C . ASN A 1 167 ? -0.381 10.710 -6.249 1.00 93.44 167 ASN A C 1
ATOM 1297 O O . ASN A 1 167 ? -1.457 10.141 -6.065 1.00 93.44 167 ASN A O 1
ATOM 1301 N N . ARG A 1 168 ? 0.696 10.049 -6.690 1.00 93.56 168 ARG A N 1
ATOM 1302 C CA . ARG A 1 168 ? 0.717 8.608 -6.966 1.00 93.56 168 ARG A CA 1
ATOM 1303 C C . ARG A 1 168 ? 1.499 7.861 -5.903 1.00 93.56 168 ARG A C 1
ATOM 1305 O O . ARG A 1 168 ? 2.697 8.065 -5.771 1.00 93.56 168 ARG A O 1
ATOM 1312 N N . TYR A 1 169 ? 0.831 6.963 -5.197 1.00 91.75 169 TYR A N 1
ATOM 1313 C CA . TYR A 1 169 ? 1.431 6.210 -4.091 1.00 91.75 169 TYR A CA 1
ATOM 1314 C C . TYR A 1 169 ? 1.562 4.714 -4.383 1.00 91.75 169 TYR A C 1
ATOM 1316 O O . TYR A 1 169 ? 2.295 4.010 -3.692 1.00 91.75 169 TYR A O 1
ATOM 1324 N N . LEU A 1 170 ? 0.863 4.243 -5.419 1.00 92.44 170 LEU A N 1
ATOM 1325 C CA . LEU A 1 170 ? 0.872 2.857 -5.856 1.00 92.44 170 LEU A CA 1
ATOM 1326 C C . LEU A 1 170 ? 0.730 2.731 -7.376 1.00 92.44 170 LEU A C 1
ATOM 1328 O O . LEU A 1 170 ? 0.260 3.657 -8.045 1.00 92.44 170 LEU A O 1
ATOM 1332 N N . ILE A 1 171 ? 1.105 1.564 -7.895 1.00 91.50 171 ILE A N 1
ATOM 1333 C CA . ILE A 1 171 ? 0.744 1.059 -9.224 1.00 91.50 171 ILE A CA 1
ATOM 1334 C C . ILE A 1 171 ? 0.208 -0.357 -9.043 1.00 91.50 171 ILE A C 1
ATOM 1336 O O . ILE A 1 171 ? 0.851 -1.165 -8.384 1.00 91.50 171 ILE A O 1
ATOM 1340 N N . ASN A 1 172 ? -0.943 -0.679 -9.627 1.00 90.38 172 ASN A N 1
ATOM 1341 C CA . ASN A 1 172 ? -1.559 -1.995 -9.476 1.00 90.38 172 ASN A CA 1
ATOM 1342 C C . ASN A 1 172 ? -2.105 -2.550 -10.800 1.00 90.38 172 ASN A C 1
ATOM 1344 O O . ASN A 1 172 ? -2.177 -1.860 -11.815 1.00 90.38 172 ASN A O 1
ATOM 1348 N N . SER A 1 173 ? -2.494 -3.820 -10.778 1.00 87.38 173 SER A N 1
ATOM 1349 C CA . SER A 1 173 ? -3.064 -4.527 -11.939 1.00 87.38 173 SER A CA 1
ATOM 1350 C C . SER A 1 173 ? -4.312 -3.860 -12.540 1.00 87.38 173 SER A C 1
ATOM 1352 O O . SER A 1 173 ? -4.363 -3.750 -13.764 1.00 87.38 173 SER A O 1
ATOM 1354 N N . PRO A 1 174 ? -5.288 -3.339 -11.766 1.00 89.31 174 PRO A N 1
ATOM 1355 C CA . PRO A 1 174 ? -6.392 -2.557 -12.330 1.00 89.31 174 PRO A CA 1
ATOM 1356 C C . PRO A 1 174 ? -5.967 -1.340 -13.164 1.00 89.31 174 PRO A C 1
ATOM 1358 O O . PRO A 1 174 ? -6.715 -0.910 -14.038 1.00 89.31 174 PRO A O 1
ATOM 1361 N N . MET A 1 175 ? -4.772 -0.787 -12.935 1.00 91.56 175 MET A N 1
ATOM 1362 C CA . MET A 1 175 ? -4.250 0.335 -13.718 1.00 91.56 175 MET A CA 1
ATOM 1363 C C . MET A 1 175 ? -3.674 -0.079 -15.076 1.00 91.56 175 MET A C 1
ATOM 1365 O O . MET A 1 175 ? -3.393 0.813 -15.873 1.00 91.56 175 MET A O 1
ATOM 1369 N N . LEU A 1 176 ? -3.518 -1.378 -15.376 1.00 87.94 176 LEU A N 1
ATOM 1370 C CA . LEU A 1 176 ? -2.910 -1.879 -16.620 1.00 87.94 176 LEU A CA 1
ATOM 1371 C C . LEU A 1 176 ? -3.425 -1.200 -17.906 1.00 87.94 176 LEU A C 1
ATOM 1373 O O . LEU A 1 176 ? -2.582 -0.843 -18.726 1.00 87.94 176 LEU A O 1
ATOM 1377 N N . PRO A 1 177 ? -4.738 -0.938 -18.099 1.00 90.25 177 PRO A N 1
ATOM 1378 C CA . PRO A 1 177 ? -5.231 -0.242 -19.296 1.00 90.25 177 PRO A CA 1
ATOM 1379 C C . PRO A 1 177 ? -4.703 1.191 -19.469 1.00 90.25 177 PRO A C 1
ATOM 1381 O O . PRO A 1 177 ? -4.774 1.752 -20.559 1.00 90.25 177 PRO A O 1
ATOM 1384 N N . HIS A 1 178 ? -4.197 1.797 -18.395 1.00 91.94 178 HIS A N 1
ATOM 1385 C CA . HIS A 1 178 ? -3.625 3.143 -18.368 1.00 91.94 178 HIS A CA 1
ATOM 1386 C C . HIS A 1 178 ? -2.090 3.139 -18.320 1.00 91.94 178 HIS A C 1
ATOM 1388 O O . HIS A 1 178 ? -1.476 4.209 -18.348 1.00 91.94 178 HIS A O 1
ATOM 1394 N N . LEU A 1 179 ? -1.470 1.959 -18.236 1.00 91.69 179 LEU A N 1
ATOM 1395 C CA . LEU A 1 179 ? -0.024 1.789 -18.315 1.00 91.69 179 LEU A CA 1
ATOM 1396 C C . LEU A 1 179 ? 0.406 1.589 -19.768 1.00 91.69 179 LEU A C 1
ATOM 1398 O O . LEU A 1 179 ? -0.351 1.121 -20.619 1.00 91.69 179 LEU A O 1
ATOM 1402 N N . LYS A 1 180 ? 1.652 1.949 -20.057 1.00 92.75 180 LYS A N 1
ATOM 1403 C CA . LYS A 1 180 ? 2.263 1.722 -21.364 1.00 92.75 180 LYS A CA 1
ATOM 1404 C C . LYS A 1 180 ? 3.009 0.401 -21.345 1.00 92.75 180 LYS A C 1
ATOM 1406 O O . LYS A 1 180 ? 3.975 0.252 -20.605 1.00 92.75 180 LYS A O 1
ATOM 1411 N N . LEU A 1 181 ? 2.558 -0.543 -22.160 1.00 88.50 181 LEU A N 1
ATOM 1412 C CA . LEU A 1 181 ? 3.289 -1.785 -22.369 1.00 88.50 181 LEU A CA 1
ATOM 1413 C C . LEU A 1 181 ? 4.526 -1.539 -23.238 1.00 88.50 181 LEU A C 1
ATOM 1415 O O . LEU A 1 181 ? 4.536 -0.663 -24.109 1.00 88.50 181 LEU A O 1
ATOM 1419 N N . ASP A 1 182 ? 5.551 -2.340 -22.993 1.00 84.81 182 ASP A N 1
ATOM 1420 C CA . ASP A 1 182 ? 6.768 -2.390 -23.788 1.00 84.81 182 ASP A CA 1
ATOM 1421 C C . ASP A 1 182 ? 6.463 -2.972 -25.185 1.00 84.81 182 ASP A C 1
ATOM 1423 O O . ASP A 1 182 ? 5.410 -3.569 -25.429 1.00 84.81 182 ASP A O 1
ATOM 1427 N N . LYS A 1 183 ? 7.384 -2.807 -26.144 1.00 89.06 183 LYS A N 1
ATOM 1428 C CA . LYS A 1 183 ? 7.174 -3.256 -27.539 1.00 89.06 183 LYS A CA 1
ATOM 1429 C C . LYS A 1 183 ? 6.965 -4.769 -27.668 1.00 89.06 183 LYS A C 1
ATOM 1431 O O . LYS A 1 183 ? 6.316 -5.222 -28.605 1.00 89.06 183 LYS A O 1
ATOM 1436 N N . ASP A 1 184 ? 7.524 -5.537 -26.742 1.00 83.06 184 ASP A N 1
ATOM 1437 C CA . ASP A 1 184 ? 7.382 -6.990 -26.621 1.00 83.06 184 ASP A CA 1
ATOM 1438 C C . ASP A 1 184 ? 6.100 -7.411 -25.867 1.00 83.06 184 ASP A C 1
ATOM 1440 O O . ASP A 1 184 ? 5.810 -8.601 -25.723 1.00 83.06 184 ASP A O 1
ATOM 1444 N N . GLY A 1 185 ? 5.297 -6.442 -25.415 1.00 81.19 185 GLY A N 1
ATOM 1445 C CA . GLY A 1 185 ? 4.110 -6.652 -24.593 1.00 81.19 185 GLY A CA 1
ATOM 1446 C C . GLY A 1 185 ? 4.409 -6.866 -23.108 1.00 81.19 185 GLY A C 1
ATOM 1447 O O . GLY A 1 185 ? 3.500 -7.258 -22.374 1.00 81.19 185 GLY A O 1
ATOM 1448 N N . GLY A 1 186 ? 5.653 -6.649 -22.671 1.00 83.75 186 GLY A N 1
ATOM 1449 C CA . GLY A 1 186 ? 6.028 -6.570 -21.262 1.00 83.75 186 GLY A CA 1
ATOM 1450 C C . GLY A 1 186 ? 5.559 -5.275 -20.594 1.00 83.75 186 GLY A C 1
ATOM 1451 O O . GLY A 1 186 ? 4.902 -4.430 -21.203 1.00 83.75 186 GLY A O 1
ATOM 1452 N N . LEU A 1 187 ? 5.885 -5.125 -19.314 1.00 84.19 187 LEU A N 1
ATOM 1453 C CA . LEU A 1 187 ? 5.642 -3.916 -18.532 1.00 84.19 187 LEU A CA 1
ATOM 1454 C C . LEU A 1 187 ? 6.910 -3.571 -17.769 1.00 84.19 187 LEU A C 1
ATOM 1456 O O . LEU A 1 187 ? 7.374 -4.358 -16.944 1.00 84.19 187 LEU A O 1
ATOM 1460 N N . THR A 1 188 ? 7.409 -2.361 -17.988 1.00 86.25 188 THR A N 1
ATOM 1461 C CA . THR A 1 188 ? 8.480 -1.787 -17.180 1.00 86.25 188 THR A CA 1
ATOM 1462 C C . THR A 1 188 ? 7.912 -0.708 -16.270 1.00 86.25 188 THR A C 1
ATOM 1464 O O . THR A 1 188 ? 7.371 0.290 -16.752 1.00 86.25 188 THR A O 1
ATOM 1467 N N . LEU A 1 189 ? 8.031 -0.902 -14.956 1.00 87.69 189 LEU A N 1
ATOM 1468 C CA . LEU A 1 189 ? 7.728 0.109 -13.943 1.00 87.69 189 LEU A CA 1
ATOM 1469 C C . LEU A 1 189 ? 9.006 0.859 -13.575 1.00 87.69 189 LEU A C 1
ATOM 1471 O O . LEU A 1 189 ? 10.045 0.241 -13.374 1.00 87.69 189 LEU A O 1
ATOM 1475 N N . TYR A 1 190 ? 8.931 2.180 -13.462 1.00 89.00 190 TYR A N 1
ATOM 1476 C CA . TYR A 1 190 ? 10.075 3.009 -13.081 1.00 89.00 190 TYR A CA 1
ATOM 1477 C C . TYR A 1 190 ? 9.901 3.465 -11.641 1.00 89.00 190 TYR A C 1
ATOM 1479 O O . TYR A 1 190 ? 8.891 4.093 -11.327 1.00 89.00 190 TYR A O 1
ATOM 1487 N N . ILE A 1 191 ? 10.870 3.180 -10.776 1.00 88.44 191 ILE A N 1
ATOM 1488 C CA . ILE A 1 191 ? 10.856 3.629 -9.383 1.00 88.44 191 ILE A CA 1
ATOM 1489 C C . ILE A 1 191 ? 12.059 4.541 -9.171 1.00 88.44 191 ILE A C 1
ATOM 1491 O O . ILE A 1 191 ? 13.197 4.106 -9.310 1.00 88.44 191 ILE A O 1
ATOM 1495 N N . GLN A 1 192 ? 11.794 5.818 -8.914 1.00 88.00 192 GLN A N 1
ATOM 1496 C CA . GLN A 1 192 ? 12.809 6.869 -8.774 1.00 88.00 192 GLN A CA 1
ATOM 1497 C C . GLN A 1 192 ? 12.164 8.162 -8.281 1.00 88.00 192 GLN A C 1
ATOM 1499 O O . GLN A 1 192 ? 10.953 8.351 -8.440 1.00 88.00 192 GLN A O 1
ATOM 1504 N N . ALA A 1 193 ? 12.952 9.062 -7.699 1.00 89.62 193 ALA A N 1
ATOM 1505 C CA . ALA A 1 193 ? 12.423 10.291 -7.119 1.00 89.62 193 ALA A CA 1
ATOM 1506 C C . ALA A 1 193 ? 12.056 11.369 -8.148 1.00 89.62 193 ALA A C 1
ATOM 1508 O O . ALA A 1 193 ? 11.099 12.121 -7.943 1.00 89.62 193 ALA A O 1
ATOM 1509 N N . ASP A 1 194 ? 12.789 11.439 -9.258 1.00 90.88 194 ASP A N 1
ATOM 1510 C CA . ASP A 1 194 ? 12.556 12.410 -10.327 1.00 90.88 194 ASP A CA 1
ATOM 1511 C C . ASP A 1 194 ? 11.800 11.796 -11.507 1.00 90.88 194 ASP A C 1
ATOM 1513 O O . ASP A 1 194 ? 11.958 10.620 -11.831 1.00 90.88 194 ASP A O 1
ATOM 1517 N N . SER A 1 195 ? 10.965 12.604 -12.165 1.00 92.69 195 SER A N 1
ATOM 1518 C CA . SER A 1 195 ? 10.135 12.130 -13.277 1.00 92.69 195 SER A CA 1
ATOM 1519 C C . SER A 1 195 ? 11.002 11.583 -14.421 1.00 92.69 195 SER A C 1
ATOM 1521 O O . SER A 1 195 ? 11.859 12.315 -14.916 1.00 92.69 195 SER A O 1
ATOM 1523 N N . PRO A 1 196 ? 10.736 10.362 -14.928 1.00 92.31 196 PRO A N 1
ATOM 1524 C CA . PRO A 1 196 ? 11.451 9.779 -16.068 1.00 92.31 196 PRO A CA 1
ATOM 1525 C C . PRO A 1 196 ? 11.026 10.382 -17.423 1.00 92.31 196 PRO A C 1
ATOM 1527 O O . PRO A 1 196 ? 11.322 9.824 -18.481 1.00 92.31 196 PRO A O 1
ATOM 1530 N N . GLY A 1 197 ? 10.289 11.497 -17.409 1.00 93.75 197 GLY A N 1
ATOM 1531 C CA . GLY A 1 197 ? 9.761 12.173 -18.589 1.00 93.75 197 GLY A CA 1
ATOM 1532 C C . GLY A 1 197 ? 8.334 11.757 -18.953 1.00 93.75 197 GLY A C 1
ATOM 1533 O O . GLY A 1 197 ? 7.821 10.718 -18.529 1.00 93.75 197 GLY A O 1
ATOM 1534 N N . ALA A 1 198 ? 7.681 12.584 -19.775 1.00 92.56 198 ALA A N 1
ATOM 1535 C CA . ALA A 1 198 ? 6.262 12.446 -20.122 1.00 92.56 198 ALA A CA 1
ATOM 1536 C C . ALA A 1 198 ? 5.921 11.096 -20.775 1.00 92.56 198 ALA A C 1
ATOM 1538 O O . ALA A 1 198 ? 4.831 10.556 -20.580 1.00 92.56 198 ALA A O 1
ATOM 1539 N N . GLU A 1 199 ? 6.858 10.514 -21.525 1.00 91.44 199 GLU A N 1
ATOM 1540 C CA . GLU A 1 199 ? 6.630 9.228 -22.179 1.00 91.44 199 GLU A CA 1
ATOM 1541 C C . GLU A 1 199 ? 6.531 8.070 -21.185 1.00 91.44 199 GLU A C 1
ATOM 1543 O O . GLU A 1 199 ? 5.708 7.180 -21.397 1.00 91.44 199 GLU A O 1
ATOM 1548 N N . LYS A 1 200 ? 7.302 8.111 -20.093 1.00 92.69 200 LYS A N 1
ATOM 1549 C CA . LYS A 1 200 ? 7.416 7.045 -19.085 1.00 92.69 200 LYS A CA 1
ATOM 1550 C C . LYS A 1 200 ? 6.589 7.301 -17.825 1.00 92.69 200 LYS A C 1
ATOM 1552 O O . LYS A 1 200 ? 6.389 6.389 -17.027 1.00 92.69 200 LYS A O 1
ATOM 1557 N N . GLN A 1 201 ? 6.056 8.513 -17.662 1.00 94.62 201 GLN A N 1
ATOM 1558 C CA . GLN A 1 201 ? 5.293 8.933 -16.483 1.00 94.62 201 GLN A CA 1
ATOM 1559 C C . GLN A 1 201 ? 4.096 8.020 -16.171 1.00 94.62 201 GLN A C 1
ATOM 1561 O O . GLN A 1 201 ? 3.765 7.827 -15.004 1.00 94.62 201 GLN A O 1
ATOM 1566 N N . ALA A 1 202 ? 3.467 7.416 -17.185 1.00 94.50 202 ALA A N 1
ATOM 1567 C CA . ALA A 1 202 ? 2.373 6.465 -16.979 1.00 94.50 202 ALA A CA 1
ATOM 1568 C C . ALA A 1 202 ? 2.784 5.291 -16.072 1.00 94.50 202 ALA A C 1
ATOM 1570 O O . ALA A 1 202 ? 2.022 4.941 -15.175 1.00 94.50 202 ALA A O 1
ATOM 1571 N N . ASN A 1 203 ? 4.015 4.789 -16.212 1.00 94.06 203 ASN A N 1
ATOM 1572 C CA . ASN A 1 203 ? 4.543 3.629 -15.486 1.00 94.06 203 ASN A CA 1
ATOM 1573 C C . ASN A 1 203 ? 5.456 4.010 -14.310 1.00 94.06 203 ASN A C 1
ATOM 1575 O O . ASN A 1 203 ? 6.133 3.157 -13.739 1.00 94.06 203 ASN A O 1
ATOM 1579 N N . TRP A 1 204 ? 5.529 5.296 -13.977 1.00 94.94 204 TRP A N 1
ATOM 1580 C CA . TRP A 1 204 ? 6.410 5.797 -12.932 1.00 94.94 204 TRP A CA 1
ATOM 1581 C C . TRP A 1 204 ? 5.731 5.760 -11.562 1.00 94.94 204 TRP A C 1
ATOM 1583 O O . TRP A 1 204 ? 4.602 6.242 -11.414 1.00 94.94 204 TRP A O 1
ATOM 1593 N N . LEU A 1 205 ? 6.430 5.211 -10.570 1.00 92.81 205 LEU A N 1
ATOM 1594 C CA . LEU A 1 205 ? 6.104 5.272 -9.152 1.00 92.81 205 LEU A CA 1
ATOM 1595 C C . LEU A 1 205 ? 7.122 6.195 -8.453 1.00 92.81 205 LEU A C 1
ATOM 1597 O O . LEU A 1 205 ? 8.293 5.825 -8.334 1.00 92.81 205 LEU A O 1
ATOM 1601 N N . PRO A 1 206 ? 6.704 7.392 -8.002 1.00 92.94 206 PRO A N 1
ATOM 1602 C CA . PRO A 1 206 ? 7.606 8.333 -7.347 1.00 92.94 206 PRO A CA 1
ATOM 1603 C C . PRO A 1 206 ? 8.181 7.790 -6.036 1.00 92.94 206 PRO A C 1
ATOM 1605 O O . PRO A 1 206 ? 7.438 7.381 -5.143 1.00 92.94 206 PRO A O 1
ATOM 1608 N N . ALA A 1 207 ? 9.505 7.846 -5.920 1.00 89.00 207 ALA A N 1
ATOM 1609 C CA . ALA A 1 207 ? 10.246 7.560 -4.698 1.00 89.00 207 ALA A CA 1
ATOM 1610 C C . ALA A 1 207 ? 10.569 8.867 -3.933 1.00 89.00 207 ALA A C 1
ATOM 1612 O O . ALA A 1 207 ? 10.515 9.959 -4.508 1.00 89.00 207 ALA A O 1
ATOM 1613 N N . PRO A 1 208 ? 10.862 8.816 -2.628 1.00 85.50 208 PRO A N 1
ATOM 1614 C CA . PRO A 1 208 ? 11.246 9.995 -1.868 1.00 85.50 208 PRO A CA 1
ATOM 1615 C C . PRO A 1 208 ? 12.635 10.496 -2.287 1.00 85.50 208 PRO A C 1
ATOM 1617 O O . PRO A 1 208 ? 13.518 9.738 -2.671 1.00 85.50 208 PRO A O 1
ATOM 1620 N N . LYS A 1 209 ? 12.851 11.810 -2.164 1.00 84.06 209 LYS A N 1
ATOM 1621 C CA . LYS A 1 209 ? 14.151 12.458 -2.432 1.00 84.06 209 LYS A CA 1
ATOM 1622 C C . LYS A 1 209 ? 15.143 12.357 -1.273 1.00 84.06 209 LYS A C 1
ATOM 1624 O O . LYS A 1 209 ? 16.198 12.983 -1.318 1.00 84.06 209 LYS A O 1
ATOM 1629 N N . VAL A 1 210 ? 14.784 11.647 -0.209 1.00 73.88 210 VAL A N 1
ATOM 1630 C CA . VAL A 1 210 ? 15.619 11.516 0.982 1.00 73.88 210 VAL A CA 1
ATOM 1631 C C . VAL A 1 210 ? 16.285 10.142 0.997 1.00 73.88 210 VAL A C 1
ATOM 1633 O O . VAL A 1 210 ? 15.619 9.164 0.688 1.00 73.88 210 VAL A O 1
ATOM 1636 N N . PRO A 1 211 ? 17.556 10.046 1.420 1.00 62.53 211 PRO A N 1
ATOM 1637 C CA . PRO A 1 211 ? 18.311 8.791 1.457 1.00 62.53 211 PRO A CA 1
ATOM 1638 C C . PRO A 1 211 ? 17.906 7.862 2.615 1.00 62.53 211 PRO A C 1
ATOM 1640 O O . PRO A 1 211 ? 18.629 6.920 2.943 1.00 62.53 211 PRO A O 1
ATOM 1643 N N . HIS A 1 212 ? 16.805 8.157 3.314 1.00 61.19 212 HIS A N 1
ATOM 1644 C CA . HIS A 1 212 ? 16.246 7.207 4.269 1.00 61.19 212 HIS A CA 1
ATOM 1645 C C . HIS A 1 212 ? 15.797 5.962 3.506 1.00 61.19 212 HIS A C 1
ATOM 1647 O O . HIS A 1 212 ? 15.439 6.076 2.345 1.00 61.19 212 HIS A O 1
ATOM 1653 N N . ALA A 1 213 ? 15.869 4.791 4.148 1.00 61.50 213 ALA A N 1
ATOM 1654 C CA . ALA A 1 213 ? 15.638 3.494 3.514 1.00 61.50 213 ALA A CA 1
ATOM 1655 C C . ALA A 1 213 ? 14.177 3.343 3.059 1.00 61.50 213 ALA A C 1
ATOM 1657 O O . ALA A 1 213 ? 13.391 2.658 3.712 1.00 61.50 213 ALA A O 1
ATOM 1658 N N . ASP A 1 214 ? 13.812 4.001 1.969 1.00 65.62 214 ASP A N 1
ATOM 1659 C CA . ASP A 1 214 ? 12.558 3.831 1.275 1.00 65.62 214 ASP A CA 1
ATOM 1660 C C . ASP A 1 214 ? 12.483 2.408 0.745 1.00 65.62 214 ASP A C 1
ATOM 1662 O O . ASP A 1 214 ? 13.480 1.788 0.373 1.00 65.62 214 ASP A O 1
ATOM 1666 N N . ARG A 1 215 ? 11.291 1.826 0.822 1.00 69.19 215 ARG A N 1
ATOM 1667 C CA . ARG A 1 215 ? 11.092 0.449 0.387 1.00 69.19 215 ARG A CA 1
ATOM 1668 C C . ARG A 1 215 ? 9.774 0.350 -0.345 1.00 69.19 215 ARG A C 1
ATOM 1670 O O . ARG A 1 215 ? 8.724 0.565 0.272 1.00 69.19 215 ARG A O 1
ATOM 1677 N N . PRO A 1 216 ? 9.787 -0.012 -1.634 1.00 64.44 216 PRO A N 1
ATOM 1678 C CA . PRO A 1 216 ? 8.563 -0.423 -2.274 1.00 64.44 216 PRO A CA 1
ATOM 1679 C C . PRO A 1 216 ? 8.125 -1.765 -1.675 1.00 64.44 216 PRO A C 1
ATOM 1681 O O . PRO A 1 216 ? 8.889 -2.734 -1.595 1.00 64.44 216 PRO A O 1
ATOM 1684 N N . LEU A 1 217 ? 6.871 -1.799 -1.239 1.00 68.69 217 LEU A N 1
ATOM 1685 C CA . LEU A 1 217 ? 6.177 -3.003 -0.820 1.00 68.69 217 LEU A CA 1
ATOM 1686 C C . LEU A 1 217 ? 5.325 -3.477 -1.987 1.00 68.69 217 LEU A C 1
ATOM 1688 O O . LEU A 1 217 ? 4.435 -2.764 -2.456 1.00 68.69 217 LEU A O 1
ATOM 1692 N N . LEU A 1 218 ? 5.588 -4.689 -2.445 1.00 63.66 218 LEU A N 1
ATOM 1693 C CA . LEU A 1 218 ? 4.778 -5.338 -3.452 1.00 63.66 218 LEU A CA 1
ATOM 1694 C C . LEU A 1 218 ? 3.792 -6.268 -2.738 1.00 63.66 218 LEU A C 1
ATOM 1696 O O . LEU A 1 218 ? 4.194 -7.189 -2.040 1.00 63.66 218 LEU A O 1
ATOM 1700 N N . LEU A 1 219 ? 2.506 -5.988 -2.898 1.00 67.31 219 LEU A N 1
ATOM 1701 C CA . LEU A 1 219 ? 1.375 -6.804 -2.478 1.00 67.31 219 LEU A CA 1
ATOM 1702 C C . LEU A 1 219 ? 0.908 -7.631 -3.679 1.00 67.31 219 LEU A C 1
ATOM 1704 O O . LEU A 1 219 ? 0.628 -7.081 -4.743 1.00 67.31 219 LEU A O 1
ATOM 1708 N N . ALA A 1 220 ? 0.793 -8.938 -3.505 1.00 63.41 220 ALA A N 1
ATOM 1709 C CA . ALA A 1 220 ? 0.263 -9.859 -4.502 1.00 63.41 220 ALA A CA 1
ATOM 1710 C C . ALA A 1 220 ? -0.743 -10.796 -3.822 1.00 63.41 220 ALA A C 1
ATOM 1712 O O . ALA A 1 220 ? -0.375 -11.457 -2.852 1.00 63.41 220 ALA A O 1
ATOM 1713 N N . GLU A 1 221 ? -1.989 -10.839 -4.295 1.00 59.66 221 GLU A N 1
ATOM 1714 C CA . GLU A 1 221 ? -3.041 -11.702 -3.733 1.00 59.66 221 GLU A CA 1
ATOM 1715 C C . GLU A 1 221 ? -3.305 -12.928 -4.607 1.00 59.66 221 GLU A C 1
ATOM 1717 O O . GLU A 1 221 ? -3.437 -12.811 -5.824 1.00 59.66 221 GLU A O 1
ATOM 1722 N N . GLY A 1 222 ? -3.326 -14.098 -3.965 1.00 58.75 222 GLY A N 1
ATOM 1723 C CA . GLY A 1 222 ? -3.372 -15.423 -4.588 1.00 58.75 222 GLY A CA 1
ATOM 1724 C C . GLY A 1 222 ? -4.720 -15.785 -5.174 1.00 58.75 222 GLY A C 1
ATOM 1725 O O . GLY A 1 222 ? -5.760 -15.531 -4.536 1.00 58.75 222 GLY A O 1
#

Organism: NCBI:txid3069686

Foldseek 3Di:
DVVVVVVVVVVVVVLVVCVVVNVVVVVVVVVVVVVVVVVVVVCCVQFPVPDPDDCPVPQDDPDPDDDPDDDPPDPDPVLQQQDLPDPVCPPPVNSNVSNVVVPTPGHDPQFKDKDKCQADPVRHGDFQQPDKDKDKDAAPPPPPAPPKKKKFKAFPPVRDFADADVPAGMDMPVLVVQADADPRRIHIAIEHQDQPDPVHNSRYHHYDNDRGRMMIIMMGTD

Secondary structure (DSSP, 8-state):
-HHHHHHHHHHHHHHHH-HHHHHHHHHHHHHHHHHHHHHHHHHIIIIIS----S-GGG------S--SS-----TTSGGGGS-SS-GGGTT-HHHHHHHHHH-TTPPPTTTEE--B--B-TTSPBP-TTT--EEEEE-TT-S---SS-EEEEEEETTTTEE---TT---EEEGGGGGGSPPPTTS-EEEEEESS---TTTGGGEEEPPSS-S--EEEEEEE-

Sequence (222 aa):
MSSLIQDIRHAIRQLLKSPGFTITAILSLACGIAATSAVFSVVWGVVMNPYPYAAPDRMVHFGPWRHHGQRLQRFGDHRRAMATTAPASRNHFLARATGTQMGIGANSRDETLYPILDKDADGQPFDGSKSEYPLHSAKGQFLPVNAFWSLTMYDLPSQLLVKNSINRYLINSPMLPHLKLDKDGGLTLYIQADSPGAEKQANWLPAPKVPHADRPLLLAEG

InterPro domains:
  IPR010621 Domain of unknown function DUF1214 [PF06742] (111-209)
  IPR037049 Domain of unknown function DUF1214, C-terminal domain superfamily [G3DSA:2.60.120.600] (65-215)

pLDDT: mean 71.29, std 19.49, range [30.73, 96.62]